Protein AF-A0A956KSJ8-F1 (afdb_monomer_lite)

Foldseek 3Di:
DDDDPWDWFFQAWKWKDQPPDIDIDGTDTDTPDDDDDDPDDDPCPDPDDPPPGDQQQQPTWIKIWTCGGPVNPFATDIDIGGQHHAWDWDDWEDDDQKIKTFTDAHDPPDPDFFKKKKWKWAWAQDPVRDTDTAWDTDIDIDTRPGMDIDGNVVVVVVTHPLVHQKMKIKMKDKIWDFQDGVVRHTDIDINIHMDIDMYGNDD

Sequence (203 aa):
AGDRELSMLDAGDLRIQLGGRELVAGLSLVPDILPWLAGVEYVHVDDRLPRLAVDPDGTAPVVVSIDGSPDGTLEPFTVALSIPEAFRLENAGIDDDSLTVDWRPPGRGVAGPGTIVLHLQAFATLPDGVSEPRGEEITCLVADTGQAALALSPLAGSGLAVDADLLRVSASRFDVARMAAGAFGEVEVIVELRGTLYSSTSH

Radius of gyration: 19.83 Å; chains: 1; bounding box: 46×45×48 Å

Secondary structure (DSSP, 8-state):
------PEEE---EEEEETTEEEEESS-EEEPS--S----------SS--TTSPP--S-SEEEEEE---TTSSS--EEEEEEPPP---EEEEEEETTEEEEEEPPPPTTS-S--EEEEEEEEEEE-TTS-EEEEEEEEEEEEESSSEEEEEHHHHHHTTB-TTSSEEEEEEEEEEEEEEEETTEEEEEEEEEEEEEEEEE---

pLDDT: mean 71.95, std 17.89, range [29.73, 95.25]

Structure (mmCIF, N/CA/C/O backbone):
data_AF-A0A956KSJ8-F1
#
_entry.id   AF-A0A956KSJ8-F1
#
loop_
_atom_site.group_PDB
_atom_site.id
_atom_site.type_symbol
_atom_site.label_atom_id
_atom_site.label_alt_id
_atom_site.label_comp_id
_atom_site.label_asym_id
_atom_site.label_entity_id
_atom_site.label_seq_id
_atom_site.pdbx_PDB_ins_code
_atom_site.Cartn_x
_atom_site.Cartn_y
_atom_site.Cartn_z
_atom_site.occupancy
_atom_site.B_iso_or_equiv
_atom_site.auth_seq_id
_atom_site.auth_comp_id
_atom_site.auth_asym_id
_atom_site.auth_atom_id
_atom_site.pdbx_PDB_model_num
ATOM 1 N N . ALA A 1 1 ? -22.557 24.683 -9.959 1.00 38.72 1 ALA A N 1
ATOM 2 C CA . ALA A 1 1 ? -22.573 23.776 -8.799 1.00 38.72 1 ALA A CA 1
ATOM 3 C C . ALA A 1 1 ? -21.296 24.071 -8.038 1.00 38.72 1 ALA A C 1
ATOM 5 O O . ALA A 1 1 ? -20.258 24.067 -8.681 1.00 38.72 1 ALA A O 1
ATOM 6 N N . GLY A 1 2 ? -21.400 24.522 -6.786 1.00 38.38 2 GLY A N 1
ATOM 7 C CA . GLY A 1 2 ? -20.234 24.965 -6.019 1.00 38.38 2 GLY A CA 1
ATOM 8 C C . GLY A 1 2 ? -19.293 23.800 -5.742 1.00 38.38 2 GLY A C 1
ATOM 9 O O . GLY A 1 2 ? -19.773 22.692 -5.484 1.00 38.38 2 GLY A O 1
ATOM 10 N N . ASP A 1 3 ? -17.992 24.063 -5.830 1.00 39.75 3 ASP A N 1
ATOM 11 C CA . ASP A 1 3 ? -16.949 23.160 -5.356 1.00 39.75 3 ASP A CA 1
ATOM 12 C C . ASP A 1 3 ? -17.275 22.778 -3.911 1.00 39.75 3 ASP A C 1
ATOM 14 O O . ASP A 1 3 ? -17.508 23.644 -3.064 1.00 39.75 3 ASP A O 1
ATOM 18 N N . ARG A 1 4 ? -17.414 21.476 -3.649 1.00 38.38 4 ARG A N 1
ATOM 19 C CA . ARG A 1 4 ? -17.665 20.986 -2.295 1.00 38.38 4 ARG A CA 1
ATOM 20 C C . ARG A 1 4 ? -16.363 21.124 -1.519 1.00 38.38 4 ARG A C 1
ATOM 22 O O . ARG A 1 4 ? -15.392 20.439 -1.817 1.00 38.38 4 ARG A O 1
ATOM 29 N N . GLU A 1 5 ? -16.368 22.056 -0.579 1.00 38.41 5 GLU A N 1
ATOM 30 C CA . GLU A 1 5 ? -15.268 22.330 0.335 1.00 38.41 5 GLU A CA 1
ATOM 31 C C . GLU A 1 5 ? -14.978 21.075 1.171 1.00 38.41 5 GLU A C 1
ATOM 33 O O . GLU A 1 5 ? -15.888 20.463 1.737 1.00 38.41 5 GLU A O 1
ATOM 38 N N . LEU A 1 6 ? -13.710 20.662 1.180 1.00 42.72 6 LEU A N 1
ATOM 39 C CA . LEU A 1 6 ? -13.211 19.517 1.931 1.00 42.72 6 LEU A CA 1
ATOM 40 C C . LEU A 1 6 ? -13.497 19.749 3.419 1.00 42.72 6 LEU A C 1
ATOM 42 O O . LEU A 1 6 ? -12.905 20.631 4.038 1.00 42.72 6 LEU A O 1
ATOM 46 N N . SER A 1 7 ? -14.436 18.992 3.981 1.00 49.44 7 SER A N 1
ATOM 47 C CA . SER A 1 7 ? -14.736 19.067 5.408 1.00 49.44 7 SER A CA 1
ATOM 48 C C . SER A 1 7 ? -13.743 18.164 6.137 1.00 49.44 7 SER A C 1
ATOM 50 O O . SER A 1 7 ? -13.601 16.989 5.820 1.00 49.44 7 SER A O 1
ATOM 52 N N . MET A 1 8 ? -12.963 18.728 7.052 1.00 53.00 8 MET A N 1
ATOM 53 C CA . MET A 1 8 ? -12.104 17.954 7.947 1.00 53.00 8 MET A CA 1
ATOM 54 C C . MET A 1 8 ? -12.927 17.659 9.197 1.00 53.00 8 MET A C 1
ATOM 56 O O . MET A 1 8 ? -13.439 18.593 9.816 1.00 53.00 8 MET A O 1
ATOM 60 N N . LEU A 1 9 ? -13.074 16.386 9.554 1.00 54.78 9 LEU A N 1
ATOM 61 C CA . LEU A 1 9 ? -13.726 15.981 10.793 1.00 54.78 9 LEU A CA 1
ATOM 62 C C . LEU A 1 9 ? -12.674 15.962 11.900 1.00 54.78 9 LEU A C 1
ATOM 64 O O . LEU A 1 9 ? -11.656 15.275 11.798 1.00 54.78 9 LEU A O 1
ATOM 68 N N . ASP A 1 10 ? -12.913 16.730 12.958 1.00 65.31 10 ASP A N 1
ATOM 69 C CA . ASP A 1 10 ? -12.152 16.598 14.197 1.00 65.31 10 ASP A CA 1
ATOM 70 C C . ASP A 1 10 ? -12.526 15.265 14.845 1.00 65.31 10 ASP A C 1
ATOM 72 O O . ASP A 1 10 ? -13.661 15.095 15.278 1.00 65.31 10 ASP A O 1
ATOM 76 N N . ALA A 1 11 ? -11.598 14.310 14.874 1.00 57.66 11 ALA A N 1
ATOM 77 C CA . ALA A 1 11 ? -11.821 12.993 15.461 1.00 57.66 11 ALA A CA 1
ATOM 78 C C . ALA A 1 11 ? -11.367 12.907 16.931 1.00 57.66 11 ALA A C 1
ATOM 80 O O . ALA A 1 11 ? -11.334 11.815 17.502 1.00 57.66 11 ALA A O 1
ATOM 81 N N . GLY A 1 12 ? -10.996 14.036 17.544 1.00 64.06 12 GLY A N 1
ATOM 82 C CA . GLY A 1 12 ? -10.416 14.060 18.879 1.00 64.06 12 GLY A CA 1
ATOM 83 C C . GLY A 1 12 ? -9.012 13.449 18.905 1.00 64.06 12 GLY A C 1
ATOM 84 O O . GLY A 1 12 ? -8.228 13.580 17.957 1.00 64.06 12 GLY A O 1
ATOM 85 N N . ASP A 1 13 ? -8.668 12.798 20.015 1.00 67.62 13 ASP A N 1
ATOM 86 C CA . ASP A 1 13 ? -7.374 12.136 20.161 1.00 67.62 13 ASP A CA 1
ATOM 87 C C . ASP A 1 13 ? -7.365 10.788 19.433 1.00 67.62 13 ASP A C 1
ATOM 89 O O . ASP A 1 13 ? -8.205 9.917 19.678 1.00 67.62 13 ASP A O 1
ATOM 93 N N . LEU A 1 14 ? -6.340 10.584 18.607 1.00 62.97 14 LEU A N 1
ATOM 94 C CA . LEU A 1 14 ? -5.989 9.275 18.071 1.00 62.97 14 LEU A CA 1
ATOM 95 C C . LEU A 1 14 ? -4.953 8.635 18.990 1.00 62.97 14 LEU A C 1
ATOM 97 O O . LEU A 1 14 ? -3.872 9.189 19.216 1.00 62.97 14 LEU A O 1
ATOM 101 N N . ARG A 1 15 ? -5.263 7.441 19.489 1.00 69.44 15 ARG A N 1
ATOM 102 C CA . ARG A 1 15 ? -4.344 6.639 20.300 1.00 69.44 15 ARG A CA 1
ATOM 103 C C . ARG A 1 15 ? -4.004 5.355 19.565 1.00 69.44 15 ARG A C 1
ATOM 105 O O . ARG A 1 15 ? -4.890 4.600 19.177 1.00 69.44 15 ARG A O 1
ATOM 112 N N . ILE A 1 16 ? -2.712 5.112 19.385 1.00 66.62 16 ILE A N 1
ATOM 113 C CA . ILE A 1 16 ? -2.180 3.902 18.765 1.00 66.62 16 ILE A CA 1
ATOM 114 C C . ILE A 1 16 ? -1.374 3.161 19.823 1.00 66.62 16 ILE A C 1
ATOM 116 O O . ILE A 1 16 ? -0.325 3.631 20.268 1.00 66.62 16 ILE A O 1
ATOM 120 N N . GLN A 1 17 ? -1.847 1.988 20.220 1.00 69.25 17 GLN A N 1
ATOM 121 C CA . GLN A 1 17 ? -1.125 1.101 21.113 1.00 69.25 17 GLN A CA 1
ATOM 122 C C . GLN A 1 17 ? -0.368 0.044 20.306 1.00 69.25 17 GLN A C 1
ATOM 124 O O . GLN A 1 17 ? -0.960 -0.728 19.554 1.00 69.25 17 GLN A O 1
ATOM 129 N N . LEU A 1 18 ? 0.950 -0.008 20.506 1.00 64.50 18 LEU A N 1
ATOM 130 C CA . LEU A 1 18 ? 1.865 -0.989 19.926 1.00 64.50 18 LEU A CA 1
ATOM 131 C C . LEU A 1 18 ? 2.481 -1.803 21.069 1.00 64.50 18 LEU A C 1
ATOM 133 O O . LEU A 1 18 ? 3.407 -1.353 21.756 1.00 64.50 18 LEU A O 1
ATOM 137 N N . GLY A 1 19 ? 1.932 -2.994 21.320 1.00 67.44 19 GLY A N 1
ATOM 138 C CA . GLY A 1 19 ? 2.294 -3.802 22.485 1.00 67.44 19 GLY A CA 1
ATOM 139 C C . GLY A 1 19 ? 2.046 -3.055 23.803 1.00 67.44 19 GLY A C 1
ATOM 140 O O . GLY A 1 19 ? 0.910 -2.751 24.159 1.00 67.44 19 GLY A O 1
ATOM 141 N N . GLY A 1 20 ? 3.114 -2.760 24.550 1.00 60.03 20 GLY A N 1
ATOM 142 C CA . GLY A 1 20 ? 3.040 -2.056 25.839 1.00 60.03 20 GLY A CA 1
ATOM 143 C C . GLY A 1 20 ? 3.163 -0.529 25.767 1.00 60.03 20 GLY A C 1
ATOM 144 O O . GLY A 1 20 ? 3.220 0.109 26.816 1.00 60.03 20 GLY A O 1
ATOM 145 N N . ARG A 1 21 ? 3.278 0.065 24.571 1.00 61.69 21 ARG A N 1
ATOM 146 C CA . ARG A 1 21 ? 3.462 1.514 24.397 1.00 61.69 21 ARG A CA 1
ATOM 147 C C . ARG A 1 21 ? 2.265 2.134 23.696 1.00 61.69 21 ARG A C 1
ATOM 149 O O . ARG A 1 21 ? 1.779 1.583 22.718 1.00 61.69 21 ARG A O 1
ATOM 156 N N . GLU A 1 22 ? 1.861 3.302 24.171 1.00 68.56 22 GLU A N 1
ATOM 157 C CA . GLU A 1 22 ? 0.821 4.128 23.566 1.00 68.56 22 GLU A CA 1
ATOM 158 C C . GLU A 1 22 ? 1.463 5.349 22.896 1.00 68.56 22 GLU A C 1
ATOM 160 O O . GLU A 1 22 ? 2.344 6.000 23.467 1.00 68.56 22 GLU A O 1
ATOM 165 N N . LEU A 1 23 ? 1.045 5.625 21.665 1.00 65.25 23 LEU A N 1
ATOM 166 C CA . LEU A 1 23 ? 1.327 6.844 20.923 1.00 65.25 23 LEU A CA 1
ATOM 167 C C . LEU A 1 23 ? 0.028 7.642 20.863 1.00 65.25 23 LEU A C 1
ATOM 169 O O . LEU A 1 23 ? -0.984 7.127 20.395 1.00 65.25 23 LEU A O 1
ATOM 173 N N . VAL A 1 24 ? 0.060 8.885 21.335 1.00 62.91 24 VAL A N 1
ATOM 174 C CA . VAL A 1 24 ? -1.100 9.780 21.309 1.00 62.91 24 VAL A CA 1
ATOM 175 C C . VAL A 1 24 ? -0.812 10.899 20.320 1.00 62.91 24 VAL A C 1
ATOM 177 O O . VAL A 1 24 ? 0.123 11.676 20.518 1.00 62.91 24 VAL A O 1
ATOM 180 N N . ALA A 1 25 ? -1.609 10.968 19.259 1.00 58.53 25 ALA A N 1
ATOM 181 C CA . ALA A 1 25 ? -1.658 12.105 18.356 1.00 58.53 25 ALA A CA 1
ATOM 182 C C . ALA A 1 25 ? -2.860 12.971 18.756 1.00 58.53 25 ALA A C 1
ATOM 184 O O . ALA A 1 25 ? -4.009 12.642 18.452 1.00 58.53 25 ALA A O 1
ATOM 185 N N . GLY A 1 26 ? -2.584 14.047 19.498 1.00 43.91 26 GLY A N 1
ATOM 186 C CA . GLY A 1 26 ? -3.608 15.002 19.918 1.00 43.91 26 GLY A CA 1
ATOM 187 C C . GLY A 1 26 ? -4.103 15.818 18.727 1.00 43.91 26 GLY A C 1
ATOM 188 O O . GLY A 1 26 ? -3.278 16.385 18.012 1.00 43.91 26 GLY A O 1
ATOM 189 N N . LEU A 1 27 ? -5.428 15.867 18.542 1.00 44.41 27 LEU A N 1
ATOM 190 C CA . LEU A 1 27 ? -6.130 16.413 17.369 1.00 44.41 27 LEU A CA 1
ATOM 191 C C . LEU A 1 27 ? -5.748 15.715 16.059 1.00 44.41 27 LEU A C 1
ATOM 193 O O . LEU A 1 27 ? -4.890 16.171 15.302 1.00 44.41 27 LEU A O 1
ATOM 197 N N . SER A 1 28 ? -6.436 14.614 15.769 1.00 54.38 28 SER A N 1
ATOM 198 C CA . SER A 1 28 ? -6.377 13.982 14.452 1.00 54.38 28 SER A CA 1
ATOM 199 C C . SER A 1 28 ? -7.544 14.465 13.600 1.00 54.38 28 SER A C 1
ATOM 201 O O . SER A 1 28 ? -8.700 14.152 13.870 1.00 54.38 28 SER A O 1
ATOM 203 N N . LEU A 1 29 ? -7.241 15.247 12.565 1.00 46.91 29 LEU A N 1
ATOM 204 C CA . LEU A 1 29 ? -8.222 15.599 11.546 1.00 46.91 29 LEU A CA 1
ATOM 205 C C . LEU A 1 29 ? -8.339 14.428 10.568 1.00 46.91 29 LEU A C 1
ATOM 207 O O . LEU A 1 29 ? -7.372 14.093 9.882 1.00 46.91 29 LEU A O 1
ATOM 211 N N . VAL A 1 30 ? -9.512 13.803 10.508 1.00 50.66 30 VAL A N 1
ATOM 212 C CA . VAL A 1 30 ? -9.818 12.752 9.533 1.00 50.66 30 VAL A CA 1
ATOM 213 C C . VAL A 1 30 ? -10.565 13.413 8.371 1.00 50.66 30 VAL A C 1
ATOM 215 O O . VAL A 1 30 ? -11.509 14.166 8.617 1.00 50.66 30 VAL A O 1
ATOM 218 N N . PRO A 1 31 ? -10.157 13.203 7.107 1.00 47.72 31 PRO A N 1
ATOM 219 C CA . PRO A 1 31 ? -10.901 13.752 5.980 1.00 47.72 31 PRO A CA 1
ATOM 220 C C . PRO A 1 31 ? -12.335 13.202 5.983 1.00 47.72 31 PRO A C 1
ATOM 222 O O . PRO A 1 31 ? -12.527 11.989 6.085 1.00 47.72 31 PRO A O 1
ATOM 225 N N . ASP A 1 32 ? -13.334 14.085 5.873 1.00 41.06 32 ASP A N 1
ATOM 226 C CA . ASP A 1 32 ? -14.723 13.681 5.652 1.00 41.06 32 ASP A CA 1
ATOM 227 C C . ASP A 1 32 ? -14.787 12.890 4.341 1.00 41.06 32 ASP A C 1
ATOM 229 O O . ASP A 1 32 ? -14.251 13.295 3.304 1.00 41.06 32 ASP A O 1
ATOM 233 N N . ILE A 1 33 ? -15.342 11.687 4.425 1.00 42.91 33 ILE A N 1
ATOM 234 C CA . ILE A 1 33 ? -15.116 10.612 3.463 1.00 42.91 33 ILE A CA 1
ATOM 235 C C . ILE A 1 33 ? -15.898 10.906 2.176 1.00 42.91 33 ILE A C 1
ATOM 237 O O . ILE A 1 33 ? -17.026 10.452 2.005 1.00 42.91 33 ILE A O 1
ATOM 241 N N . LEU A 1 34 ? -15.272 11.611 1.229 1.00 34.25 34 LEU A N 1
ATOM 242 C CA . LEU A 1 34 ? -15.493 11.466 -0.214 1.00 34.25 34 LEU A CA 1
ATOM 243 C C . LEU A 1 34 ? -14.160 11.623 -0.977 1.00 34.25 34 LEU A C 1
ATOM 245 O O . LEU A 1 34 ? -13.284 12.371 -0.549 1.00 34.25 34 LEU A O 1
ATOM 249 N N . PRO A 1 35 ? -13.966 10.895 -2.092 1.00 44.69 35 PRO A N 1
ATOM 250 C CA . PRO A 1 35 ? -12.645 10.585 -2.615 1.00 44.69 35 PRO A CA 1
ATOM 251 C C . PRO A 1 35 ? -12.082 11.682 -3.529 1.00 44.69 35 PRO A C 1
ATOM 253 O O . PRO A 1 35 ? -12.790 12.203 -4.387 1.00 44.69 35 PRO A O 1
ATOM 256 N N . TRP A 1 36 ? -10.759 11.843 -3.411 1.00 35.72 36 TRP A N 1
ATOM 257 C CA . TRP A 1 36 ? -9.780 12.381 -4.370 1.00 35.72 36 TRP A CA 1
ATOM 258 C C . TRP A 1 36 ? -9.347 13.856 -4.280 1.00 35.72 36 TRP A C 1
ATOM 260 O O . TRP A 1 36 ? -10.148 14.782 -4.281 1.00 35.72 36 TRP A O 1
ATOM 270 N N . LEU A 1 37 ? -8.009 13.990 -4.338 1.00 38.84 37 LEU A N 1
ATOM 271 C CA . LEU A 1 37 ?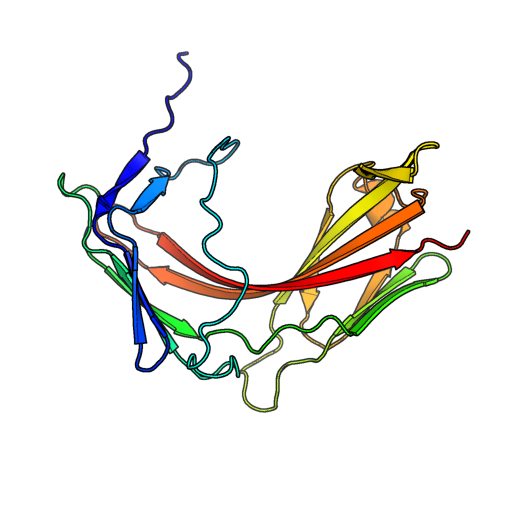 -7.144 15.178 -4.428 1.00 3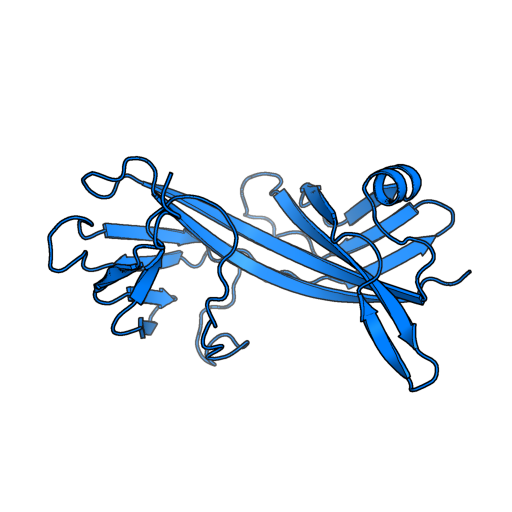8.84 37 LEU A CA 1
ATOM 272 C C . LEU A 1 37 ? -6.970 15.988 -3.134 1.00 38.84 37 LEU A C 1
ATOM 274 O O . LEU A 1 37 ? -7.451 17.109 -3.010 1.00 38.84 37 LEU A O 1
ATOM 278 N N . ALA A 1 38 ? -6.194 15.448 -2.189 1.00 33.19 38 ALA A N 1
ATOM 279 C CA . ALA A 1 38 ? -5.801 16.172 -0.985 1.00 33.19 38 ALA A CA 1
ATOM 280 C C . ALA A 1 38 ? -4.346 16.661 -1.089 1.00 33.19 38 ALA A C 1
ATOM 282 O O . ALA A 1 38 ? -3.399 15.894 -0.936 1.00 33.19 38 ALA A O 1
ATOM 283 N N . GLY A 1 39 ? -4.183 17.970 -1.294 1.00 29.73 39 GLY A N 1
ATOM 284 C CA . GLY A 1 39 ? -2.987 18.720 -0.900 1.00 29.73 39 GLY A CA 1
ATOM 285 C C . GLY A 1 39 ? -2.931 18.888 0.621 1.00 29.73 39 GLY A C 1
ATOM 286 O O . GLY A 1 39 ? -2.889 20.010 1.116 1.00 29.73 39 GLY A O 1
ATOM 287 N N . VAL A 1 40 ? -2.998 17.774 1.353 1.00 31.88 40 VAL A N 1
ATOM 288 C CA . VAL A 1 40 ? -2.839 17.730 2.808 1.00 31.88 40 VAL A CA 1
ATOM 289 C C . VAL A 1 40 ? -1.423 17.257 3.094 1.00 31.88 40 VAL A C 1
ATOM 291 O O . VAL A 1 40 ? -1.007 16.179 2.672 1.00 31.88 40 VAL A O 1
ATOM 294 N N . GLU A 1 41 ? -0.670 18.102 3.786 1.00 30.31 41 GLU A N 1
ATOM 295 C CA . GLU A 1 41 ? 0.679 17.796 4.234 1.00 30.31 41 GLU A CA 1
ATOM 296 C C . GLU A 1 41 ? 0.589 16.909 5.479 1.00 30.31 41 GLU A C 1
ATOM 298 O O . GLU A 1 41 ? 0.178 17.340 6.558 1.00 30.31 41 GLU A O 1
ATOM 303 N N . TYR A 1 42 ? 0.948 15.639 5.319 1.00 36.09 42 TYR A N 1
ATOM 304 C CA . TYR A 1 42 ? 1.177 14.750 6.446 1.00 36.09 42 TYR A CA 1
ATOM 305 C C . TYR A 1 42 ? 2.449 15.217 7.150 1.00 36.09 42 TYR A C 1
ATOM 307 O O . TYR A 1 42 ? 3.523 15.234 6.544 1.00 36.09 42 TYR A O 1
ATOM 315 N N . VAL A 1 43 ? 2.353 15.576 8.433 1.00 35.69 43 VAL A N 1
ATOM 316 C CA . VAL A 1 43 ? 3.554 15.754 9.252 1.00 35.69 43 VAL A CA 1
ATOM 317 C C . VAL A 1 43 ? 4.169 14.374 9.431 1.00 35.69 43 VAL A C 1
ATOM 319 O O . VAL A 1 43 ? 3.734 13.564 10.245 1.00 35.69 43 VAL A O 1
ATOM 322 N N . HIS A 1 44 ? 5.168 14.107 8.604 1.00 36.16 44 HIS A N 1
ATOM 323 C CA . HIS A 1 44 ? 6.072 12.984 8.725 1.00 36.16 44 HIS A CA 1
ATOM 324 C C . HIS A 1 44 ? 6.782 13.070 10.088 1.00 36.16 44 HIS A C 1
ATOM 326 O O . HIS A 1 44 ? 7.661 13.909 10.281 1.00 36.16 44 HIS A O 1
ATOM 332 N N . VAL A 1 45 ? 6.351 12.261 11.062 1.00 42.25 45 VAL A N 1
ATOM 333 C CA . VAL A 1 45 ? 6.905 12.298 12.427 1.00 42.25 45 VAL A CA 1
ATOM 334 C C . VAL A 1 45 ? 8.188 11.466 12.530 1.00 42.25 45 VAL A C 1
ATOM 336 O O . VAL A 1 45 ? 9.159 11.938 13.120 1.00 42.25 45 VAL A O 1
ATOM 339 N N . ASP A 1 46 ? 8.209 10.252 11.969 1.00 39.84 46 ASP A N 1
ATOM 340 C CA . ASP A 1 46 ? 9.391 9.377 11.904 1.00 39.84 46 ASP A CA 1
ATOM 341 C C . ASP A 1 46 ? 9.116 8.183 10.959 1.00 39.84 46 ASP A C 1
ATOM 343 O O . ASP A 1 46 ? 8.019 7.628 10.978 1.00 39.84 46 ASP A O 1
ATOM 347 N N . ASP A 1 47 ? 10.108 7.747 10.175 1.00 46.59 47 ASP A N 1
ATOM 348 C CA . ASP A 1 47 ? 10.067 6.502 9.373 1.00 46.59 47 ASP A CA 1
ATOM 349 C C . ASP A 1 47 ? 10.371 5.247 10.213 1.00 46.59 47 ASP A C 1
ATOM 351 O O . ASP A 1 47 ? 10.381 4.118 9.714 1.00 46.59 47 ASP A O 1
ATOM 355 N N . ARG A 1 48 ? 10.722 5.423 11.491 1.00 47.38 48 ARG A N 1
ATOM 356 C CA . ARG A 1 48 ? 11.253 4.347 12.328 1.00 47.38 48 ARG A CA 1
ATOM 357 C C . ARG A 1 48 ? 10.234 3.874 13.347 1.00 47.38 48 ARG A C 1
ATOM 359 O O . ARG A 1 48 ? 9.703 4.650 14.138 1.00 47.38 48 ARG A O 1
ATOM 366 N N . LEU A 1 49 ? 10.075 2.553 13.422 1.00 53.00 49 LEU A N 1
ATOM 367 C CA . LEU A 1 49 ? 9.451 1.921 14.578 1.00 53.00 49 LEU A CA 1
ATOM 368 C C . LEU A 1 49 ? 10.192 2.361 15.859 1.00 53.00 49 LEU A C 1
ATOM 370 O O . LEU A 1 49 ? 11.432 2.351 15.886 1.00 53.00 49 LEU A O 1
ATOM 374 N N . PRO A 1 50 ? 9.474 2.750 16.931 1.00 57.41 50 PRO A N 1
ATOM 375 C CA . PRO A 1 50 ? 10.095 3.129 18.194 1.00 57.41 50 PRO A CA 1
ATOM 376 C C . PRO A 1 50 ? 11.083 2.059 18.671 1.00 57.41 50 PRO A C 1
ATOM 378 O O . PRO A 1 50 ? 10.798 0.872 18.568 1.00 57.41 50 PRO A O 1
ATOM 381 N N . ARG A 1 51 ? 12.213 2.459 19.280 1.00 51.25 51 ARG A N 1
ATOM 382 C CA . ARG A 1 51 ? 13.316 1.563 19.722 1.00 51.25 51 ARG A CA 1
ATOM 383 C C . ARG A 1 51 ? 12.936 0.446 20.726 1.00 51.25 51 ARG A C 1
ATOM 385 O O . ARG A 1 51 ? 13.820 -0.251 21.205 1.00 51.25 51 ARG A O 1
ATOM 392 N N . LEU A 1 52 ? 11.657 0.302 21.077 1.00 53.72 52 LEU A N 1
ATOM 393 C CA . LEU A 1 52 ? 11.087 -0.734 21.953 1.00 53.72 52 LEU A CA 1
ATOM 394 C C . LEU A 1 52 ? 9.714 -1.231 21.453 1.00 53.72 52 LEU A C 1
ATOM 396 O O . LEU A 1 52 ? 8.949 -1.794 22.234 1.00 53.72 52 LEU A O 1
ATOM 400 N N . ALA A 1 53 ? 9.347 -0.936 20.204 1.00 57.66 53 ALA A N 1
ATOM 401 C CA . ALA A 1 53 ? 8.161 -1.520 19.595 1.00 57.66 53 ALA A CA 1
ATOM 402 C C . ALA A 1 53 ? 8.373 -3.032 19.436 1.00 57.66 53 ALA A C 1
ATOM 404 O O . ALA A 1 53 ? 9.507 -3.491 19.297 1.00 57.66 53 ALA A O 1
ATOM 405 N N . VAL A 1 54 ? 7.282 -3.795 19.503 1.00 61.28 54 VAL A N 1
ATOM 406 C CA . VAL A 1 54 ? 7.324 -5.229 19.200 1.00 61.28 54 VAL A CA 1
ATOM 407 C C . VAL A 1 54 ? 7.773 -5.385 17.749 1.00 61.28 54 VAL A C 1
ATOM 409 O O . VAL A 1 54 ? 7.313 -4.627 16.891 1.00 61.28 54 VAL A O 1
ATOM 412 N N . ASP A 1 55 ? 8.681 -6.328 17.487 1.00 64.75 55 ASP A N 1
ATOM 413 C CA . ASP A 1 55 ? 9.078 -6.622 16.115 1.00 64.75 55 ASP A CA 1
ATOM 414 C C . ASP A 1 55 ? 7.833 -7.057 15.325 1.00 64.75 55 ASP A C 1
ATOM 416 O O . ASP A 1 55 ? 7.092 -7.928 15.785 1.00 64.75 55 ASP A O 1
ATOM 420 N N . PRO A 1 56 ? 7.569 -6.445 14.160 1.00 65.31 56 PRO A N 1
ATOM 421 C CA . PRO A 1 56 ? 6.416 -6.783 13.344 1.00 65.31 56 PRO A CA 1
ATOM 422 C C . PRO A 1 56 ? 6.581 -8.197 12.781 1.00 65.31 56 PRO A C 1
ATOM 424 O O . PRO A 1 56 ? 7.298 -8.415 11.803 1.00 65.31 56 PRO A O 1
ATOM 427 N N . ASP A 1 57 ? 5.925 -9.159 13.422 1.00 66.06 57 ASP A N 1
ATOM 428 C CA . ASP A 1 57 ? 5.968 -10.589 13.099 1.00 66.06 57 ASP A CA 1
ATOM 429 C C . ASP A 1 57 ? 4.612 -11.140 12.622 1.00 66.06 57 ASP A C 1
ATOM 431 O O . ASP A 1 57 ? 4.444 -12.350 12.479 1.00 66.06 57 ASP A O 1
ATOM 435 N N . GLY A 1 58 ? 3.629 -10.264 12.384 1.00 63.62 58 GLY A N 1
ATOM 436 C CA . GLY A 1 58 ? 2.269 -10.657 12.012 1.00 63.62 58 GLY A CA 1
ATOM 437 C C . GLY A 1 58 ? 1.362 -11.014 13.194 1.00 63.62 58 GLY A C 1
ATOM 438 O O . GLY A 1 58 ? 0.168 -11.236 12.986 1.00 63.62 58 GLY A O 1
ATOM 439 N N . THR A 1 59 ? 1.888 -11.085 14.423 1.00 66.00 59 THR A N 1
ATOM 440 C CA . THR A 1 59 ? 1.141 -11.562 15.602 1.00 66.00 59 THR A CA 1
ATOM 441 C C . THR A 1 59 ? 0.870 -10.480 16.643 1.00 66.00 59 THR A C 1
ATOM 443 O O . THR A 1 59 ? -0.068 -10.607 17.432 1.00 66.00 59 THR A O 1
ATOM 446 N N . ALA A 1 60 ? 1.664 -9.409 16.648 1.00 66.06 60 ALA A N 1
ATOM 447 C CA . ALA A 1 60 ? 1.491 -8.301 17.574 1.00 66.06 60 ALA A CA 1
ATOM 448 C C . ALA A 1 60 ? 0.263 -7.447 17.195 1.00 66.06 60 ALA A C 1
ATOM 450 O O . ALA A 1 60 ? 0.226 -6.910 16.082 1.00 66.06 60 ALA A O 1
ATOM 451 N N . PRO A 1 61 ? -0.723 -7.271 18.098 1.00 69.62 61 PRO A N 1
ATOM 452 C CA . PRO A 1 61 ? -1.866 -6.421 17.812 1.00 69.62 61 PRO A CA 1
ATOM 453 C C . PRO A 1 61 ? -1.478 -4.937 17.893 1.00 69.62 61 PRO A C 1
ATOM 455 O O . PRO A 1 61 ? -0.863 -4.495 18.869 1.00 69.62 61 PRO A O 1
ATOM 458 N N . VAL A 1 62 ? -1.889 -4.165 16.889 1.00 70.44 62 VAL A N 1
ATOM 459 C CA . VAL A 1 62 ? -2.080 -2.715 16.981 1.00 70.44 62 VAL A CA 1
ATOM 460 C C . VAL A 1 62 ? -3.486 -2.471 17.470 1.00 70.44 62 VAL A C 1
ATOM 462 O O . VAL A 1 62 ? -4.435 -2.945 16.848 1.00 70.44 62 VAL A O 1
ATOM 465 N N . VAL A 1 63 ? -3.630 -1.696 18.537 1.00 77.50 63 VAL A N 1
ATOM 466 C CA . VAL A 1 63 ? -4.939 -1.168 18.921 1.00 77.50 63 VAL A CA 1
ATOM 467 C C . VAL A 1 63 ? -4.998 0.293 18.513 1.00 77.50 63 VAL A C 1
ATOM 469 O O . VAL A 1 63 ? -4.172 1.091 18.950 1.00 77.50 63 VAL A O 1
ATOM 472 N N . VAL A 1 64 ? -5.959 0.636 17.665 1.00 74.12 64 VAL A N 1
ATOM 473 C CA . VAL A 1 64 ? -6.249 2.013 17.269 1.00 74.12 64 VAL A CA 1
ATOM 474 C C . VAL A 1 64 ? -7.527 2.437 17.973 1.00 74.12 64 VAL A C 1
ATOM 476 O O . VAL A 1 64 ? -8.545 1.756 17.858 1.00 74.12 64 VAL A O 1
ATOM 479 N N . SER A 1 65 ? -7.470 3.550 18.697 1.00 78.38 65 SER A N 1
ATOM 480 C CA . SER A 1 65 ? -8.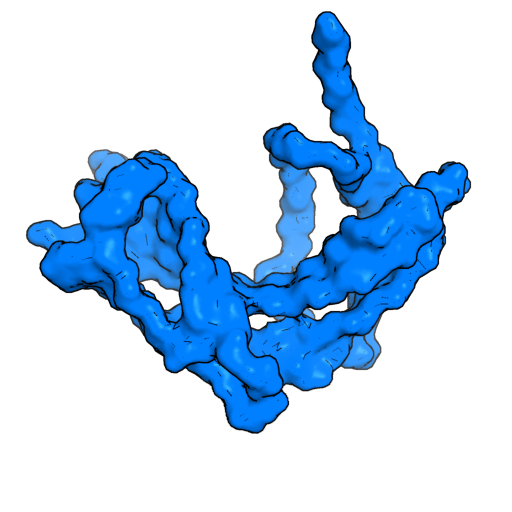607 4.134 19.404 1.00 78.38 65 SER A CA 1
ATOM 481 C C . SER A 1 65 ? -8.790 5.587 18.997 1.00 78.38 65 SER A C 1
ATOM 483 O O . SER A 1 65 ? -7.818 6.339 18.934 1.00 78.38 65 SER A O 1
ATOM 485 N N . ILE A 1 66 ? -10.038 5.970 18.760 1.00 76.25 66 ILE A N 1
ATOM 486 C CA . ILE A 1 66 ? -10.453 7.335 18.443 1.00 76.25 66 ILE A CA 1
ATOM 487 C C . ILE A 1 66 ? -11.551 7.734 19.430 1.00 76.25 66 ILE A C 1
ATOM 489 O O . ILE A 1 66 ? -12.487 6.963 19.650 1.00 76.25 66 ILE A O 1
ATOM 493 N N . ASP A 1 67 ? -11.434 8.922 20.027 1.00 77.69 67 ASP A N 1
ATOM 494 C CA . ASP A 1 67 ? -12.393 9.427 21.028 1.00 77.69 67 ASP A CA 1
ATOM 495 C C . ASP A 1 67 ? -13.736 9.864 20.434 1.00 77.69 67 ASP A C 1
ATOM 497 O O . ASP A 1 67 ? -14.722 9.989 21.160 1.00 77.69 67 ASP A O 1
ATOM 501 N N . GLY A 1 68 ? -13.784 10.064 19.121 1.00 69.25 68 GLY A N 1
ATOM 502 C CA . GLY A 1 68 ? -14.944 10.594 18.425 1.00 69.25 68 GLY A CA 1
ATOM 503 C C . GLY A 1 68 ? -14.908 12.116 18.350 1.00 69.25 68 GLY A C 1
ATOM 504 O O . GLY A 1 68 ? -14.073 12.782 18.966 1.00 69.25 68 GLY A O 1
ATOM 505 N N . SER A 1 69 ? -15.803 12.677 17.547 1.00 73.50 69 SER A N 1
ATOM 506 C CA . SER A 1 69 ? -15.811 14.108 17.285 1.00 73.50 69 SER A CA 1
ATOM 507 C C . SER A 1 69 ? -16.533 14.891 18.388 1.00 73.50 69 SER A C 1
ATOM 509 O O . SER A 1 69 ? -17.532 14.417 18.942 1.00 73.50 69 SER A O 1
ATOM 511 N N . PRO A 1 70 ? -16.108 16.134 18.691 1.00 69.81 70 PRO A N 1
ATOM 512 C CA . PRO A 1 70 ? -16.787 16.974 19.681 1.00 69.81 70 PRO A CA 1
ATOM 513 C C . PRO A 1 70 ? -18.253 17.281 19.339 1.00 69.81 70 PRO A C 1
ATOM 515 O O . PRO A 1 70 ? -19.050 17.576 20.230 1.00 69.81 70 PRO A O 1
ATOM 518 N N . ASP A 1 71 ? -18.606 17.237 18.051 1.00 71.25 71 ASP A N 1
ATOM 519 C CA . ASP A 1 71 ? -19.957 17.476 17.536 1.00 71.25 71 ASP A CA 1
ATOM 520 C C . ASP A 1 71 ? -20.823 16.202 17.443 1.00 71.25 71 ASP A C 1
ATOM 522 O O . ASP A 1 71 ? -21.999 16.288 17.086 1.00 71.25 71 ASP A O 1
ATOM 526 N N . GLY A 1 72 ? -20.269 15.035 17.793 1.00 69.88 72 GLY A N 1
ATOM 527 C CA . GLY A 1 72 ? -20.969 13.750 17.806 1.00 69.88 72 GLY A CA 1
ATOM 528 C C . GLY A 1 72 ? -21.247 13.149 16.426 1.00 69.88 72 GLY A C 1
ATOM 529 O O . GLY A 1 72 ? -22.011 12.191 16.332 1.00 69.88 72 GLY A O 1
ATOM 530 N N . THR A 1 73 ? -20.663 13.697 15.357 1.00 69.94 73 THR A N 1
ATOM 531 C CA . THR A 1 73 ? -20.736 13.111 14.011 1.00 69.94 73 THR A CA 1
ATOM 532 C C . THR A 1 73 ? -19.976 11.788 13.923 1.00 69.94 73 THR A C 1
ATOM 534 O O . THR A 1 73 ? -20.489 10.839 13.328 1.00 69.94 73 THR A O 1
ATOM 537 N N . LEU A 1 74 ? -18.806 11.694 14.560 1.00 68.00 74 LEU A N 1
ATOM 538 C CA . LEU A 1 74 ? -18.014 10.476 14.696 1.00 68.00 74 LEU A CA 1
ATOM 539 C C . LEU A 1 74 ? -18.134 9.935 16.123 1.00 68.00 74 LEU A C 1
ATOM 541 O O . LEU A 1 74 ? -17.729 10.595 17.079 1.00 68.00 74 LEU A O 1
ATOM 545 N N . GLU A 1 75 ? -18.660 8.721 16.274 1.00 77.81 75 GLU A N 1
ATOM 546 C CA . GLU A 1 75 ? -18.674 8.041 17.572 1.00 77.81 75 GLU A CA 1
ATOM 547 C C . GLU A 1 75 ? -17.282 7.486 17.925 1.00 77.81 75 GLU A C 1
ATOM 549 O O . GLU A 1 75 ? -16.540 7.083 17.022 1.00 77.81 75 GLU A O 1
ATOM 554 N N . PRO A 1 76 ? -16.927 7.420 19.223 1.00 80.06 76 PRO A N 1
ATOM 555 C CA . PRO A 1 76 ? -15.695 6.781 19.655 1.00 80.06 76 PRO A CA 1
ATOM 556 C C . PRO A 1 76 ? -15.639 5.323 19.204 1.00 80.06 76 PRO A C 1
ATOM 558 O O . PRO A 1 76 ? -16.629 4.593 19.298 1.00 80.06 76 PRO A O 1
ATOM 561 N N . PHE A 1 77 ? -14.461 4.868 18.788 1.00 77.50 77 PHE A N 1
ATOM 562 C CA . PHE A 1 77 ? -14.258 3.473 18.421 1.00 77.50 77 PHE A CA 1
ATOM 563 C C . PHE A 1 77 ? -12.865 2.975 18.789 1.00 77.50 77 PHE A C 1
ATOM 565 O O . PHE A 1 77 ? -11.910 3.739 18.936 1.00 77.50 77 PHE A O 1
ATOM 572 N N . THR A 1 78 ? -12.760 1.653 18.898 1.00 81.50 78 THR A N 1
ATOM 573 C CA . THR A 1 78 ? -11.502 0.945 19.114 1.00 81.50 78 THR A CA 1
ATOM 574 C C . THR A 1 78 ? -11.454 -0.266 18.202 1.00 81.50 78 THR A C 1
ATOM 576 O O . THR A 1 78 ? -12.406 -1.044 18.141 1.00 81.50 78 THR A O 1
ATOM 579 N N . VAL A 1 79 ? -10.323 -0.456 17.532 1.00 78.06 79 VAL A N 1
ATOM 580 C CA . VAL A 1 79 ? -10.079 -1.602 16.662 1.00 78.06 79 VAL A CA 1
ATOM 581 C C . VAL A 1 79 ? -8.726 -2.222 16.951 1.00 78.06 79 VAL A C 1
ATOM 583 O O . VAL A 1 79 ? -7.759 -1.518 17.226 1.00 78.06 79 VAL A O 1
ATOM 586 N N . ALA A 1 80 ? -8.668 -3.548 16.879 1.00 78.25 80 ALA A N 1
ATOM 587 C CA . ALA A 1 80 ? -7.427 -4.300 16.922 1.00 78.25 80 ALA A CA 1
ATOM 588 C C . ALA A 1 80 ? -7.137 -4.887 15.536 1.00 78.25 80 ALA A C 1
ATOM 590 O O . ALA A 1 80 ? -7.995 -5.560 14.966 1.00 78.25 80 ALA A O 1
ATOM 591 N N . LEU A 1 81 ? -5.935 -4.640 15.024 1.00 73.88 81 LEU A N 1
ATOM 592 C CA . LEU A 1 81 ? -5.404 -5.222 13.789 1.00 73.88 81 LEU A CA 1
ATOM 593 C C . LEU A 1 81 ? -4.062 -5.882 14.076 1.00 73.88 81 LEU A C 1
ATOM 595 O O . LEU A 1 81 ? -3.415 -5.546 15.067 1.00 73.88 81 LEU A O 1
ATOM 599 N N . SER A 1 82 ? -3.603 -6.774 13.209 1.00 71.56 82 SER A N 1
ATOM 600 C CA . SER A 1 82 ? -2.223 -7.251 13.292 1.00 71.56 82 SER A CA 1
ATOM 601 C C . SER A 1 82 ? -1.279 -6.246 12.636 1.00 71.56 82 SER A C 1
ATOM 603 O O . SER A 1 82 ? -1.577 -5.726 11.563 1.00 71.56 82 SER A O 1
ATOM 605 N N . ILE A 1 83 ? -0.102 -6.000 13.230 1.00 69.00 83 ILE A N 1
ATOM 606 C CA . ILE A 1 83 ? 1.000 -5.414 12.452 1.00 69.00 83 ILE A CA 1
ATOM 607 C C . ILE A 1 83 ? 1.444 -6.486 11.456 1.00 69.00 83 ILE A C 1
ATOM 609 O O . ILE A 1 83 ? 1.871 -7.551 11.915 1.00 69.00 83 ILE A O 1
ATOM 613 N N . PRO A 1 84 ? 1.379 -6.253 10.131 1.00 69.56 84 PRO A N 1
ATOM 614 C CA . PRO A 1 84 ? 1.881 -7.230 9.173 1.00 69.56 84 PRO A CA 1
ATOM 615 C C . PRO A 1 84 ? 3.355 -7.559 9.443 1.00 69.56 84 PRO A C 1
ATOM 617 O O . PRO A 1 84 ? 4.077 -6.741 10.005 1.00 69.56 84 PRO A O 1
ATOM 620 N N . GLU A 1 85 ? 3.839 -8.740 9.052 1.00 71.56 85 GLU A N 1
ATOM 621 C CA . GLU A 1 85 ? 5.272 -9.040 9.188 1.00 71.56 85 GLU A CA 1
ATOM 622 C C . GLU A 1 85 ? 6.108 -8.040 8.378 1.00 71.56 85 GLU A C 1
ATOM 624 O O . GLU A 1 85 ? 5.725 -7.694 7.253 1.00 71.56 85 GLU A O 1
ATOM 629 N N . ALA A 1 86 ? 7.257 -7.622 8.931 1.00 68.38 86 ALA A N 1
ATOM 630 C CA . ALA A 1 86 ? 8.214 -6.730 8.277 1.00 68.38 86 ALA A CA 1
ATOM 631 C C . ALA A 1 86 ? 8.339 -7.038 6.779 1.00 68.38 86 ALA A C 1
ATOM 633 O O . ALA A 1 86 ? 8.837 -8.096 6.377 1.00 68.38 86 ALA A O 1
ATOM 634 N N . PHE A 1 87 ? 7.898 -6.100 5.943 1.00 75.19 87 PHE A N 1
ATOM 635 C CA . PHE A 1 87 ? 8.024 -6.257 4.506 1.00 75.19 87 PHE A CA 1
ATOM 636 C C . PHE A 1 87 ? 9.436 -5.879 4.066 1.00 75.19 87 PHE A C 1
ATOM 638 O O . PHE A 1 87 ? 9.894 -4.756 4.282 1.00 75.19 87 PHE A O 1
ATOM 645 N N . ARG A 1 88 ? 10.139 -6.823 3.439 1.00 79.88 88 ARG A N 1
ATOM 646 C CA . ARG A 1 88 ? 11.465 -6.591 2.871 1.00 79.88 88 ARG A CA 1
ATOM 647 C C . ARG A 1 88 ? 11.460 -7.015 1.413 1.00 79.88 88 ARG A C 1
ATOM 649 O O . ARG A 1 88 ? 11.450 -8.210 1.123 1.00 79.88 88 ARG A O 1
ATOM 656 N N . LEU A 1 89 ? 11.516 -6.018 0.534 1.00 85.81 89 LEU A N 1
ATOM 657 C CA . LEU A 1 89 ? 11.934 -6.223 -0.846 1.00 85.81 89 LEU A CA 1
ATOM 658 C C . LEU A 1 89 ? 13.394 -6.679 -0.844 1.00 85.81 89 LEU A C 1
ATOM 660 O O . LEU A 1 89 ? 14.240 -6.062 -0.192 1.00 85.81 89 LEU A O 1
ATOM 664 N N . GLU A 1 90 ? 13.669 -7.769 -1.544 1.00 89.81 90 GLU A N 1
ATOM 665 C CA . GLU A 1 90 ? 15.007 -8.350 -1.642 1.00 89.81 90 GLU A CA 1
ATOM 666 C C . GLU A 1 90 ? 15.657 -7.992 -2.973 1.00 89.81 90 GLU A C 1
ATOM 668 O O . GLU A 1 90 ? 16.842 -7.660 -3.005 1.00 89.81 90 GLU A O 1
ATOM 673 N N . ASN A 1 91 ? 14.879 -8.013 -4.054 1.00 90.19 91 ASN A N 1
ATOM 674 C CA . ASN A 1 91 ? 15.373 -7.732 -5.389 1.00 90.19 91 ASN A CA 1
ATOM 675 C C . ASN A 1 91 ? 14.250 -7.228 -6.307 1.00 90.19 91 ASN A C 1
ATOM 677 O O . ASN A 1 91 ? 13.077 -7.552 -6.123 1.00 90.19 91 ASN A O 1
ATOM 681 N N . ALA A 1 92 ? 14.624 -6.428 -7.300 1.00 91.31 92 ALA A N 1
ATOM 682 C CA . ALA A 1 92 ? 13.761 -6.038 -8.402 1.00 91.31 92 ALA A CA 1
ATOM 683 C C . ALA A 1 92 ? 14.622 -5.914 -9.660 1.00 91.31 92 ALA A C 1
ATOM 685 O O . ALA A 1 92 ? 15.605 -5.169 -9.665 1.00 91.31 92 ALA A O 1
ATOM 686 N N . GLY A 1 93 ? 14.263 -6.636 -10.716 1.00 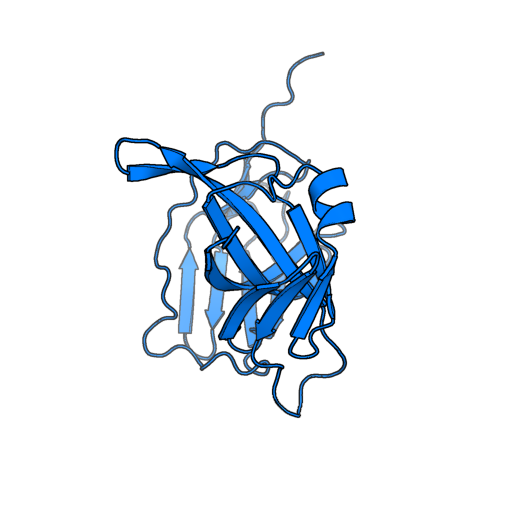89.44 93 GLY A N 1
ATOM 687 C CA . GLY A 1 93 ? 15.031 -6.675 -11.954 1.00 89.44 93 GLY A CA 1
ATOM 688 C C . GLY A 1 93 ? 14.134 -6.815 -13.170 1.00 89.44 93 GLY A C 1
ATOM 689 O O . GLY A 1 93 ? 13.125 -7.518 -13.133 1.00 89.44 93 GLY A O 1
ATOM 690 N N . ILE A 1 94 ? 14.519 -6.134 -14.241 1.00 89.88 94 ILE A N 1
ATOM 691 C CA . ILE A 1 94 ? 13.908 -6.284 -15.556 1.00 89.88 94 ILE A CA 1
ATOM 692 C C . ILE A 1 94 ? 14.806 -7.186 -16.393 1.00 89.88 94 ILE A C 1
ATOM 694 O O . ILE A 1 94 ? 16.010 -6.947 -16.474 1.00 89.88 94 ILE A O 1
ATOM 698 N N . ASP A 1 95 ? 14.204 -8.203 -16.999 1.00 87.44 95 ASP A N 1
ATOM 699 C CA . ASP A 1 95 ? 14.838 -9.075 -17.983 1.00 87.44 95 ASP A CA 1
ATOM 700 C C . ASP A 1 95 ? 13.855 -9.340 -19.127 1.00 87.44 95 ASP A C 1
ATOM 702 O O . ASP A 1 95 ? 12.668 -9.582 -18.887 1.00 87.44 95 ASP A O 1
ATOM 706 N N . ASP A 1 96 ? 14.340 -9.258 -20.365 1.00 85.25 96 ASP A N 1
ATOM 707 C CA . ASP A 1 96 ? 13.541 -9.297 -21.595 1.00 85.25 96 ASP A CA 1
ATOM 708 C C . ASP A 1 96 ? 12.290 -8.379 -21.552 1.00 85.25 96 ASP A C 1
ATOM 710 O O . ASP A 1 96 ? 12.387 -7.166 -21.729 1.00 85.25 96 ASP A O 1
ATOM 714 N N . ASP A 1 97 ? 11.104 -8.959 -21.321 1.00 89.62 97 ASP A N 1
ATOM 715 C CA . ASP A 1 97 ? 9.791 -8.290 -21.229 1.00 89.62 97 ASP A CA 1
ATOM 716 C C . ASP A 1 97 ? 9.121 -8.551 -19.863 1.00 89.62 97 ASP A C 1
ATOM 718 O O . ASP A 1 97 ? 7.897 -8.522 -19.734 1.00 89.62 97 ASP A O 1
ATOM 722 N N . SER A 1 98 ? 9.906 -8.857 -18.825 1.00 92.50 98 SER A N 1
ATOM 723 C CA . SER A 1 98 ? 9.406 -9.223 -17.499 1.00 92.50 98 SER A CA 1
ATOM 724 C C . SER A 1 98 ? 10.110 -8.455 -16.383 1.00 92.50 98 SER A C 1
ATOM 726 O O . SER A 1 98 ? 11.328 -8.503 -16.233 1.00 92.50 98 SER A O 1
ATOM 728 N N . LEU A 1 99 ? 9.318 -7.807 -15.531 1.00 94.31 99 LEU A N 1
ATOM 729 C CA . LEU A 1 99 ? 9.751 -7.304 -14.233 1.00 94.31 99 LEU A CA 1
ATOM 730 C C . LEU A 1 99 ? 9.588 -8.414 -13.193 1.00 94.31 99 LEU A C 1
ATOM 732 O O . LEU A 1 99 ? 8.467 -8.816 -12.878 1.00 94.31 99 LEU A O 1
ATOM 736 N N . THR A 1 100 ? 10.701 -8.876 -12.635 1.00 95.12 100 THR A N 1
ATOM 737 C CA . THR A 1 100 ? 10.714 -9.792 -11.492 1.00 95.12 100 THR A CA 1
ATOM 738 C C . THR A 1 100 ? 10.957 -9.004 -10.214 1.00 95.12 100 THR A C 1
ATOM 740 O O . THR A 1 100 ? 11.890 -8.205 -10.138 1.00 95.12 100 THR A O 1
ATOM 743 N N . VAL A 1 101 ? 10.114 -9.226 -9.209 1.00 94.31 101 VAL A N 1
ATOM 744 C CA . VAL A 1 101 ? 10.231 -8.625 -7.877 1.00 94.31 101 VAL A CA 1
ATOM 745 C C . VAL A 1 101 ? 10.242 -9.746 -6.850 1.00 94.31 101 VAL A C 1
ATOM 747 O O . VAL A 1 101 ? 9.313 -10.550 -6.813 1.00 94.31 101 VAL A O 1
ATOM 750 N N . ASP A 1 102 ? 11.274 -9.775 -6.014 1.00 93.00 102 ASP A N 1
ATOM 751 C CA . ASP A 1 102 ? 11.482 -10.777 -4.972 1.00 93.00 102 ASP A CA 1
ATOM 752 C C . ASP A 1 102 ? 11.353 -10.134 -3.589 1.00 93.00 102 ASP A C 1
ATOM 754 O O . ASP A 1 102 ? 11.838 -9.022 -3.339 1.00 93.00 102 ASP A O 1
ATOM 758 N N . TRP A 1 103 ? 10.720 -10.842 -2.661 1.00 91.12 103 TRP A N 1
ATOM 759 C CA . TRP A 1 103 ? 10.592 -10.422 -1.272 1.00 91.12 103 TRP A CA 1
ATOM 760 C C . TRP A 1 103 ? 10.541 -11.621 -0.337 1.00 91.12 103 TRP A C 1
ATOM 762 O O . TRP A 1 103 ? 10.217 -12.744 -0.719 1.00 91.12 103 TRP A O 1
ATOM 772 N N . ARG A 1 104 ? 10.793 -11.377 0.946 1.00 86.50 104 ARG A N 1
ATOM 773 C CA . ARG A 1 104 ? 10.657 -12.428 1.953 1.00 86.50 104 ARG A CA 1
ATOM 774 C C . ARG A 1 104 ? 9.174 -12.702 2.240 1.00 86.50 104 ARG A C 1
ATOM 776 O O . ARG A 1 104 ? 8.516 -11.793 2.755 1.00 86.50 104 ARG A O 1
ATOM 783 N N . PRO A 1 105 ? 8.629 -13.905 1.967 1.00 81.00 105 PRO A N 1
ATOM 784 C CA . PRO A 1 105 ? 7.247 -14.249 2.308 1.00 81.00 105 PRO A CA 1
ATOM 785 C C . PRO A 1 105 ? 7.058 -14.328 3.832 1.00 81.00 105 PRO A C 1
ATOM 787 O O . PRO A 1 105 ? 8.049 -14.478 4.558 1.00 81.00 105 PRO A O 1
ATOM 790 N N . PRO A 1 106 ? 5.811 -14.255 4.327 1.00 74.06 106 PRO A N 1
ATOM 791 C CA . PRO A 1 106 ? 5.551 -14.324 5.753 1.00 74.06 106 PRO A CA 1
ATOM 792 C C . PRO A 1 106 ? 5.928 -15.696 6.335 1.00 74.06 106 PRO A C 1
ATOM 794 O O . PRO A 1 106 ? 5.880 -16.731 5.660 1.00 74.06 106 PRO A O 1
ATOM 797 N N . GLY A 1 107 ? 6.316 -15.714 7.608 1.00 68.56 107 GLY A N 1
ATOM 798 C CA . GLY A 1 107 ? 6.655 -16.917 8.358 1.00 68.56 107 GLY A CA 1
ATOM 799 C C . GLY A 1 107 ? 5.490 -17.909 8.477 1.00 68.56 107 GLY A C 1
ATOM 800 O O . GLY A 1 107 ? 4.313 -17.577 8.325 1.00 68.56 107 GLY A O 1
ATOM 801 N N . ARG A 1 108 ? 5.811 -19.175 8.787 1.00 55.62 108 ARG A N 1
ATOM 802 C CA . ARG A 1 108 ? 4.800 -20.218 9.046 1.00 55.62 108 ARG A CA 1
ATOM 803 C C . ARG A 1 108 ? 3.946 -19.818 10.257 1.00 55.62 108 ARG A C 1
ATOM 805 O O . ARG A 1 108 ? 4.419 -19.918 11.383 1.00 55.62 108 ARG A O 1
ATOM 812 N N . GLY A 1 109 ? 2.700 -19.413 10.022 1.00 56.66 109 GLY A N 1
ATOM 813 C CA . GLY A 1 109 ? 1.763 -19.011 11.080 1.00 56.66 109 GLY A CA 1
ATOM 814 C C . GLY A 1 109 ? 0.714 -17.992 10.632 1.00 56.66 109 GLY A C 1
ATOM 815 O O . GLY A 1 109 ? -0.352 -17.930 11.237 1.00 56.66 109 GLY A O 1
ATOM 816 N N . VAL A 1 110 ? 0.974 -17.257 9.547 1.00 59.97 110 VAL A N 1
ATOM 817 C CA . VAL A 1 110 ? 0.003 -16.335 8.940 1.00 59.97 110 VAL A CA 1
ATOM 818 C C . VAL A 1 110 ? -0.994 -17.130 8.087 1.00 59.97 110 VAL A C 1
ATOM 820 O O . VAL A 1 110 ? -0.608 -17.982 7.283 1.00 59.97 110 VAL A O 1
ATOM 823 N N . ALA A 1 111 ? -2.292 -16.922 8.313 1.00 46.78 111 ALA A N 1
ATOM 824 C CA . ALA A 1 111 ? -3.351 -17.679 7.655 1.00 46.78 111 ALA A CA 1
ATOM 825 C C . ALA A 1 111 ? -3.559 -17.211 6.200 1.00 46.78 111 ALA A C 1
ATOM 827 O O . ALA A 1 111 ? -4.103 -16.139 5.963 1.00 46.78 111 ALA A O 1
ATOM 828 N N . GLY A 1 112 ? -3.192 -18.062 5.236 1.00 53.91 112 GLY A N 1
ATOM 829 C CA . GLY A 1 112 ? -3.492 -17.891 3.807 1.00 53.91 112 GLY A CA 1
ATOM 830 C C . GLY A 1 112 ? -2.506 -17.001 3.032 1.00 53.91 112 GLY A C 1
ATOM 831 O O . GLY A 1 112 ? -1.712 -16.283 3.636 1.00 53.91 112 GLY A O 1
ATOM 832 N N . PRO A 1 113 ? -2.509 -17.069 1.685 1.00 59.31 113 PRO A N 1
ATOM 833 C CA . PRO A 1 113 ? -1.719 -16.157 0.866 1.00 59.31 113 PRO A CA 1
ATOM 834 C C . PRO A 1 113 ? -2.288 -14.739 1.007 1.00 59.31 113 PRO A C 1
ATOM 836 O O . PRO A 1 113 ? -3.420 -14.479 0.597 1.00 59.31 113 PRO A O 1
ATOM 839 N N . GLY A 1 114 ? -1.512 -13.837 1.608 1.00 77.19 114 GLY A N 1
ATOM 840 C CA . GLY A 1 114 ? -1.836 -12.412 1.663 1.00 77.19 114 GLY A CA 1
ATOM 841 C C . GLY A 1 114 ? -1.823 -11.767 0.274 1.00 77.19 114 GLY A C 1
ATOM 842 O O . GLY A 1 114 ? -1.406 -12.379 -0.711 1.00 77.19 114 GLY A O 1
ATOM 843 N N . THR A 1 115 ? -2.274 -10.517 0.191 1.00 84.12 115 THR A N 1
ATOM 844 C CA . THR A 1 115 ? -2.105 -9.682 -1.007 1.00 84.12 115 THR A CA 1
ATOM 845 C C . THR A 1 115 ? -1.036 -8.634 -0.730 1.00 84.12 115 THR A C 1
ATOM 847 O O . THR A 1 115 ? -1.046 -8.009 0.327 1.00 84.12 115 THR A O 1
ATOM 850 N N . ILE A 1 116 ? -0.129 -8.442 -1.682 1.00 87.25 116 ILE A N 1
ATOM 851 C CA . ILE A 1 116 ? 0.845 -7.354 -1.697 1.00 87.25 116 ILE A CA 1
ATOM 852 C C . ILE A 1 116 ? 0.377 -6.301 -2.692 1.00 87.25 116 ILE A C 1
ATOM 854 O O . ILE A 1 116 ? -0.023 -6.636 -3.812 1.00 87.25 116 ILE A O 1
ATOM 858 N N . VAL A 1 117 ? 0.466 -5.034 -2.294 1.00 87.38 117 VAL A N 1
ATOM 859 C CA . VAL A 1 117 ? 0.349 -3.906 -3.220 1.00 87.38 117 VAL A CA 1
ATOM 860 C C . VAL A 1 117 ? 1.746 -3.555 -3.707 1.00 87.38 117 VAL A C 1
ATOM 862 O O . VAL A 1 117 ? 2.616 -3.256 -2.896 1.00 87.38 117 VAL A O 1
ATOM 865 N N . LEU A 1 118 ? 1.978 -3.603 -5.016 1.00 89.31 118 LEU A N 1
ATOM 866 C CA . LEU A 1 118 ? 3.197 -3.104 -5.648 1.00 89.31 118 LEU A CA 1
ATOM 867 C C . LEU A 1 118 ? 2.905 -1.752 -6.299 1.00 89.31 118 LEU A C 1
ATOM 869 O O . LEU A 1 118 ? 1.958 -1.645 -7.072 1.00 89.31 118 LEU A O 1
ATOM 873 N N . HIS A 1 119 ? 3.739 -0.754 -6.031 1.00 92.00 119 HIS A N 1
ATOM 874 C CA . HIS A 1 119 ? 3.741 0.537 -6.712 1.00 92.00 119 HIS A CA 1
ATOM 875 C C . HIS A 1 119 ? 4.986 0.644 -7.588 1.00 92.00 119 HIS A C 1
ATOM 877 O O . HIS A 1 119 ? 6.114 0.505 -7.104 1.00 92.00 119 HIS A O 1
ATOM 883 N N . LEU A 1 120 ? 4.773 0.897 -8.874 1.00 92.81 120 LEU A N 1
ATOM 884 C CA . LEU A 1 120 ? 5.809 0.993 -9.891 1.00 92.81 120 LEU A CA 1
ATOM 885 C C . LEU A 1 120 ? 5.835 2.421 -10.429 1.00 92.81 120 LEU A C 1
ATOM 887 O O . LEU A 1 120 ? 4.863 2.861 -11.037 1.00 92.81 120 LEU A O 1
ATOM 891 N N . GLN A 1 121 ? 6.947 3.129 -10.233 1.00 94.94 121 GLN A N 1
ATOM 892 C CA . GLN A 1 121 ? 7.148 4.470 -10.784 1.00 94.94 121 GLN A CA 1
ATOM 893 C C . GLN A 1 121 ? 8.458 4.516 -11.556 1.00 94.94 121 GLN A C 1
ATOM 895 O O . GLN A 1 121 ? 9.534 4.297 -10.997 1.00 94.94 121 GLN A O 1
ATOM 900 N N . ALA A 1 122 ? 8.361 4.837 -12.838 1.00 93.31 122 ALA A N 1
ATOM 901 C CA . ALA A 1 122 ? 9.509 5.063 -13.697 1.00 93.31 122 ALA A CA 1
ATOM 902 C C . ALA A 1 122 ? 10.047 6.493 -13.530 1.00 93.31 122 ALA A C 1
ATOM 904 O O . ALA A 1 122 ? 9.279 7.424 -13.275 1.00 93.31 122 ALA A O 1
ATOM 905 N N . PHE A 1 123 ? 11.359 6.667 -13.672 1.00 92.88 123 PHE A N 1
ATOM 906 C CA . PHE A 1 123 ? 12.052 7.948 -13.580 1.00 92.88 123 PHE A CA 1
ATOM 907 C C . PHE A 1 123 ? 13.066 8.096 -14.714 1.00 92.88 123 PHE A C 1
ATOM 909 O O . PHE A 1 123 ? 13.820 7.168 -15.004 1.00 92.88 123 PHE A O 1
ATOM 916 N N . ALA A 1 124 ? 13.109 9.278 -15.323 1.00 90.75 124 ALA A N 1
ATOM 917 C CA . ALA A 1 124 ? 14.169 9.664 -16.248 1.00 90.75 124 ALA A CA 1
ATOM 918 C C . ALA A 1 124 ? 15.226 10.487 -15.511 1.00 90.75 124 ALA A C 1
ATOM 920 O O . ALA A 1 124 ? 14.892 11.340 -14.690 1.00 90.75 124 ALA A O 1
ATOM 921 N N . THR A 1 125 ? 16.495 10.239 -15.809 1.00 89.62 125 THR A N 1
ATOM 922 C CA . THR A 1 125 ? 17.626 10.986 -15.267 1.00 89.62 125 THR A CA 1
ATOM 923 C C . THR A 1 125 ? 17.968 12.122 -16.220 1.00 89.62 125 THR A C 1
ATOM 925 O O . THR A 1 125 ? 18.400 11.914 -17.353 1.00 89.62 125 THR A O 1
ATOM 928 N N . LEU A 1 126 ? 17.765 13.348 -15.755 1.00 87.38 126 LEU A N 1
ATOM 929 C CA . LEU A 1 126 ? 18.093 14.551 -16.499 1.00 87.38 126 LEU A CA 1
ATOM 930 C C . LEU A 1 126 ? 19.619 14.748 -16.601 1.00 87.38 126 LEU A C 1
ATOM 932 O O . LEU A 1 126 ? 20.378 14.198 -15.798 1.00 87.38 126 LEU A O 1
ATOM 936 N N . PRO A 1 127 ? 20.110 15.556 -17.563 1.00 87.69 127 PRO A N 1
ATOM 937 C CA . PRO A 1 127 ? 21.547 15.794 -17.750 1.00 87.69 127 PRO A CA 1
ATOM 938 C C . PRO A 1 127 ? 22.278 16.392 -16.538 1.00 87.69 127 PRO A C 1
ATOM 940 O O . PRO A 1 127 ? 23.502 16.313 -16.462 1.00 87.69 127 PRO A O 1
ATOM 943 N N . ASP A 1 128 ? 21.549 17.012 -15.611 1.00 88.94 128 ASP A N 1
ATOM 944 C CA . ASP A 1 128 ? 22.063 17.544 -14.346 1.00 88.94 128 ASP A CA 1
ATOM 945 C C . ASP A 1 128 ? 22.099 16.497 -13.213 1.00 88.94 128 ASP A C 1
ATOM 947 O O . ASP A 1 128 ? 22.538 16.802 -12.103 1.00 88.94 128 ASP A O 1
ATOM 951 N N . GLY A 1 129 ? 21.689 15.257 -13.499 1.00 85.31 129 GLY A N 1
ATOM 952 C CA . GLY A 1 129 ? 21.655 14.136 -12.564 1.00 85.31 129 GLY A CA 1
ATOM 953 C C . GLY A 1 129 ? 20.385 14.056 -11.717 1.00 85.31 129 GLY A C 1
ATOM 954 O O . GLY A 1 129 ? 20.313 13.198 -10.838 1.00 85.31 129 GLY A O 1
ATOM 955 N N . VAL A 1 130 ? 19.392 14.922 -11.947 1.00 86.19 130 VAL A N 1
ATOM 956 C CA . VAL A 1 130 ? 18.107 14.875 -11.238 1.00 86.19 130 VAL A CA 1
ATOM 957 C C . VAL A 1 130 ? 17.203 13.817 -11.871 1.00 86.19 130 VAL A C 1
ATOM 959 O O . VAL A 1 130 ? 17.016 13.797 -13.084 1.00 86.19 130 VAL A O 1
ATOM 962 N N . SER A 1 131 ? 16.627 12.934 -11.054 1.00 87.88 131 SER A N 1
ATOM 963 C CA . SER A 1 131 ? 15.636 11.958 -11.517 1.00 87.88 131 SER A CA 1
ATOM 964 C C . SER A 1 131 ? 14.218 12.510 -11.368 1.00 87.88 131 SER A C 1
ATOM 966 O O . SER A 1 131 ? 13.798 12.841 -10.259 1.00 87.88 131 SER A O 1
ATOM 968 N N . GLU A 1 132 ? 13.463 12.555 -12.465 1.00 89.38 132 GLU A N 1
ATOM 969 C CA . GLU A 1 132 ? 12.069 13.012 -12.488 1.00 89.38 132 GLU A CA 1
ATOM 970 C C . GLU A 1 132 ? 11.108 11.875 -12.867 1.00 89.38 132 GLU A C 1
ATOM 972 O O . GLU A 1 132 ? 11.452 11.062 -13.733 1.00 89.38 132 GLU A O 1
ATOM 977 N N . PRO A 1 133 ? 9.913 11.788 -12.244 1.00 90.31 133 PRO A N 1
ATOM 978 C CA . PRO A 1 133 ? 8.905 10.796 -12.606 1.00 90.31 133 PRO A CA 1
ATOM 979 C C . PRO A 1 133 ? 8.540 10.866 -14.090 1.00 90.31 133 PRO A C 1
ATOM 981 O O . PRO A 1 133 ? 8.329 11.945 -14.645 1.00 90.31 133 PRO A O 1
ATOM 984 N N . ARG A 1 134 ? 8.421 9.702 -14.727 1.00 92.94 134 ARG A N 1
ATOM 985 C CA . ARG A 1 134 ? 8.020 9.559 -16.126 1.00 92.94 134 ARG A CA 1
ATOM 986 C C . ARG A 1 134 ? 6.904 8.527 -16.254 1.00 92.94 134 ARG A C 1
ATOM 988 O O . ARG A 1 134 ? 6.995 7.443 -15.684 1.00 92.94 134 ARG A O 1
ATOM 995 N N . GLY A 1 135 ? 5.891 8.851 -17.055 1.00 92.62 135 GLY A N 1
ATOM 996 C CA . GLY A 1 135 ? 4.698 8.016 -17.196 1.00 92.62 135 GLY A CA 1
ATOM 997 C C . GLY A 1 135 ? 3.838 8.008 -15.931 1.00 92.62 135 GLY A C 1
ATOM 998 O O . GLY A 1 135 ? 4.008 8.846 -15.047 1.00 92.62 135 GLY A O 1
ATOM 999 N N . GLU A 1 136 ? 2.920 7.054 -15.871 1.00 91.12 136 GLU A N 1
ATOM 1000 C CA . GLU A 1 136 ? 1.995 6.863 -14.754 1.00 91.12 136 GLU A CA 1
ATOM 1001 C C . GLU A 1 136 ? 2.611 5.977 -13.659 1.00 91.12 136 GLU A C 1
ATOM 1003 O O . GLU A 1 136 ? 3.364 5.041 -13.951 1.00 91.12 136 GLU A O 1
ATOM 1008 N N . GLU A 1 137 ? 2.252 6.236 -12.398 1.00 91.44 137 GLU A N 1
ATOM 1009 C CA . GLU A 1 137 ? 2.492 5.278 -11.315 1.00 91.44 137 GLU A CA 1
ATOM 1010 C C . GLU A 1 137 ? 1.499 4.119 -11.447 1.00 91.44 137 GLU A C 1
ATOM 1012 O O . GLU A 1 137 ? 0.282 4.321 -11.448 1.00 91.44 137 GLU A O 1
ATOM 1017 N N . ILE A 1 138 ? 2.003 2.889 -11.533 1.00 91.00 138 ILE A N 1
ATOM 1018 C CA . ILE A 1 138 ? 1.156 1.699 -11.650 1.00 91.00 138 ILE A CA 1
ATOM 1019 C C . ILE A 1 138 ? 1.050 0.996 -10.305 1.00 91.00 138 ILE A C 1
ATOM 1021 O O . ILE A 1 138 ? 2.056 0.694 -9.667 1.00 91.00 138 ILE A O 1
ATOM 1025 N N . THR A 1 139 ? -0.184 0.683 -9.910 1.00 91.06 139 THR A N 1
ATOM 1026 C CA . THR A 1 139 ? -0.478 -0.146 -8.740 1.00 91.06 139 THR A CA 1
ATOM 1027 C C . THR A 1 139 ? -0.855 -1.557 -9.185 1.00 91.06 139 THR A C 1
ATOM 1029 O O . THR A 1 139 ? -1.789 -1.738 -9.966 1.00 91.06 139 THR A O 1
ATOM 1032 N N . CYS A 1 140 ? -0.152 -2.569 -8.681 1.00 88.31 140 CYS A N 1
ATOM 1033 C CA . CYS A 1 140 ? -0.437 -3.978 -8.938 1.00 88.31 140 CYS A CA 1
ATOM 1034 C C . CYS A 1 140 ? -0.806 -4.699 -7.641 1.00 88.31 140 CYS A C 1
ATOM 1036 O O . CYS A 1 140 ? -0.210 -4.456 -6.595 1.00 88.31 140 CYS A O 1
ATOM 1038 N N . LEU A 1 141 ? -1.751 -5.634 -7.728 1.00 90.69 141 LEU A N 1
ATOM 1039 C CA . LEU A 1 141 ? -2.067 -6.561 -6.644 1.00 90.69 141 LEU A CA 1
ATOM 1040 C C . LEU A 1 141 ? -1.463 -7.920 -6.978 1.00 90.69 141 LEU A C 1
ATOM 1042 O O . LEU A 1 141 ? -1.775 -8.495 -8.022 1.00 90.69 141 LEU A O 1
ATOM 1046 N N . VAL A 1 142 ? -0.601 -8.427 -6.103 1.00 90.44 142 VAL A N 1
ATOM 1047 C CA . VAL A 1 142 ? 0.056 -9.728 -6.283 1.00 90.44 142 VAL A CA 1
ATOM 1048 C C . VAL A 1 142 ? -0.127 -10.597 -5.046 1.00 90.44 142 VAL A C 1
ATOM 1050 O O . VAL A 1 142 ? -0.324 -10.097 -3.941 1.00 90.44 142 VAL A O 1
ATOM 1053 N N . ALA A 1 143 ? -0.084 -11.914 -5.225 1.00 89.06 143 ALA A N 1
ATOM 1054 C CA . ALA A 1 143 ? -0.131 -12.839 -4.099 1.00 89.06 143 ALA A CA 1
ATOM 1055 C C . ALA A 1 143 ? 1.170 -12.753 -3.290 1.00 89.06 143 ALA A C 1
ATOM 1057 O O . ALA A 1 143 ? 2.247 -12.665 -3.871 1.00 89.06 143 ALA A O 1
ATOM 1058 N N . ASP A 1 144 ? 1.085 -12.833 -1.963 1.00 87.69 144 ASP A N 1
ATOM 1059 C CA . ASP A 1 144 ? 2.238 -12.812 -1.059 1.00 87.69 144 ASP A CA 1
ATOM 1060 C C . ASP A 1 144 ? 2.956 -14.174 -1.016 1.00 87.69 144 ASP A C 1
ATOM 1062 O O . ASP A 1 144 ? 2.940 -14.894 -0.018 1.00 87.69 144 ASP A O 1
ATOM 1066 N N . THR A 1 145 ? 3.544 -14.563 -2.149 1.00 87.81 145 THR A N 1
ATOM 1067 C CA . THR A 1 145 ? 4.246 -15.845 -2.337 1.00 87.81 145 THR A CA 1
ATOM 1068 C C . THR A 1 145 ? 5.769 -15.725 -2.292 1.00 87.81 145 THR A C 1
ATOM 1070 O O . THR A 1 145 ? 6.461 -16.731 -2.431 1.00 87.81 145 THR A O 1
ATOM 1073 N N . GLY A 1 146 ? 6.295 -14.514 -2.085 1.00 89.62 146 GLY A N 1
ATOM 1074 C CA . GLY A 1 146 ? 7.731 -14.209 -2.050 1.00 89.62 146 GLY A CA 1
ATOM 1075 C C . GLY A 1 146 ? 8.326 -13.765 -3.391 1.00 89.62 146 GLY A C 1
ATOM 1076 O O . GLY A 1 146 ? 9.482 -13.363 -3.448 1.00 89.62 146 GLY A O 1
ATOM 1077 N N . GLN A 1 147 ? 7.549 -13.822 -4.471 1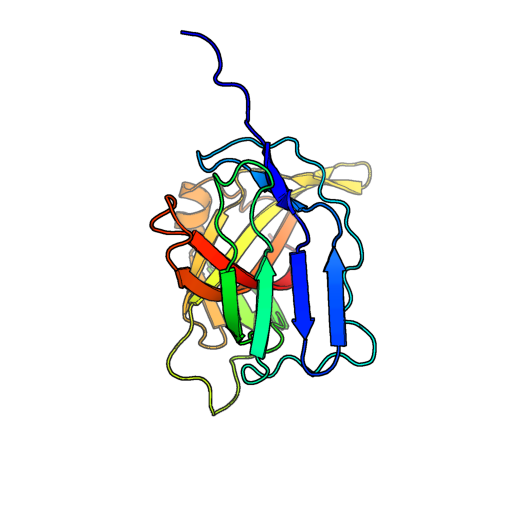.00 92.75 147 GLN A N 1
ATOM 1078 C CA . GLN A 1 147 ? 7.972 -13.370 -5.793 1.00 92.75 147 GLN A CA 1
ATOM 1079 C C . GLN A 1 147 ? 6.756 -13.026 -6.657 1.00 92.75 147 GLN A C 1
ATOM 1081 O O . GLN A 1 147 ? 5.729 -13.707 -6.583 1.00 92.75 147 GLN A O 1
ATOM 1086 N N . ALA A 1 148 ? 6.902 -12.017 -7.517 1.00 94.38 148 ALA A N 1
ATOM 1087 C CA . ALA A 1 148 ? 6.013 -11.739 -8.639 1.00 94.38 148 ALA A CA 1
ATOM 1088 C C . ALA A 1 148 ? 6.818 -11.529 -9.924 1.00 94.38 148 ALA A C 1
ATOM 1090 O O . ALA A 1 148 ? 7.862 -10.880 -9.913 1.00 94.38 148 ALA A O 1
ATOM 1091 N N . ALA A 1 149 ? 6.281 -12.038 -11.032 1.00 95.25 149 ALA A N 1
ATOM 1092 C CA . ALA A 1 149 ? 6.739 -11.741 -12.382 1.00 95.25 149 ALA A CA 1
ATOM 1093 C C . ALA A 1 149 ? 5.616 -11.006 -13.124 1.00 95.25 149 ALA A C 1
ATOM 1095 O O . ALA A 1 149 ? 4.502 -11.524 -13.245 1.00 95.25 149 ALA A O 1
ATOM 1096 N N . LEU A 1 150 ? 5.896 -9.787 -13.579 1.00 95.06 150 LEU A N 1
ATOM 1097 C CA . LEU A 1 150 ? 4.950 -8.908 -14.258 1.00 95.06 150 LEU A CA 1
ATOM 1098 C C . LEU A 1 150 ? 5.431 -8.666 -15.688 1.00 95.06 150 LEU A C 1
ATOM 1100 O O . LEU A 1 150 ? 6.535 -8.167 -15.892 1.00 95.06 150 LEU A O 1
ATOM 1104 N N . ALA A 1 151 ? 4.597 -8.978 -16.679 1.00 94.69 151 ALA A N 1
ATOM 1105 C CA . ALA A 1 151 ? 4.905 -8.649 -18.068 1.00 94.69 151 ALA A CA 1
ATOM 1106 C C . ALA A 1 151 ? 4.952 -7.122 -18.253 1.00 94.69 151 ALA A C 1
ATOM 1108 O O . ALA A 1 151 ? 4.043 -6.419 -17.804 1.00 94.69 151 ALA A O 1
ATOM 1109 N N . LEU A 1 152 ? 5.977 -6.605 -18.934 1.00 93.69 152 LEU A N 1
ATOM 1110 C CA . LEU A 1 152 ? 6.158 -5.168 -19.149 1.00 93.69 152 LEU A CA 1
ATOM 1111 C C . LEU A 1 152 ? 5.174 -4.609 -20.175 1.00 93.69 152 LEU A C 1
ATOM 1113 O O . LEU A 1 152 ? 4.677 -3.500 -19.994 1.00 93.69 152 LEU A O 1
ATOM 1117 N N . SER A 1 153 ? 4.825 -5.380 -21.207 1.00 94.00 153 SER A N 1
ATOM 1118 C CA . SER A 1 153 ? 3.892 -4.940 -22.251 1.00 94.00 153 SER A CA 1
ATOM 1119 C C . SER A 1 153 ? 2.531 -4.436 -21.704 1.00 94.00 153 SER A C 1
ATOM 1121 O O . SER A 1 153 ? 2.126 -3.323 -22.053 1.00 94.00 153 SER A O 1
ATOM 1123 N N . PRO A 1 154 ? 1.819 -5.156 -20.807 1.00 93.19 154 PRO A N 1
ATOM 1124 C CA . PRO A 1 154 ? 0.616 -4.630 -20.151 1.00 93.19 154 PRO A CA 1
ATOM 1125 C C . PRO A 1 154 ? 0.861 -3.402 -19.262 1.00 93.19 154 PRO A C 1
ATOM 1127 O O . PRO A 1 154 ? 0.009 -2.515 -19.202 1.00 93.19 154 PRO A O 1
ATOM 1130 N N . LEU A 1 155 ? 2.010 -3.334 -18.579 1.00 94.12 155 LEU A N 1
ATOM 1131 C CA . LEU A 1 155 ? 2.362 -2.200 -17.717 1.00 94.12 155 LEU A CA 1
ATOM 1132 C C . LEU A 1 155 ? 2.590 -0.933 -18.549 1.00 94.12 155 LEU A C 1
ATOM 1134 O O . LEU A 1 155 ? 2.046 0.121 -18.226 1.00 94.12 155 LEU A O 1
ATOM 1138 N N . ALA A 1 156 ? 3.303 -1.058 -19.670 1.00 93.75 156 ALA A N 1
ATOM 1139 C CA . ALA A 1 156 ? 3.470 0.005 -20.653 1.00 93.75 156 ALA A CA 1
ATOM 1140 C C . ALA A 1 156 ? 2.122 0.436 -21.247 1.00 93.75 156 ALA A C 1
ATOM 1142 O O . ALA A 1 156 ? 1.829 1.627 -21.331 1.00 93.75 156 ALA A O 1
ATOM 1143 N N . GLY A 1 157 ? 1.253 -0.528 -21.574 1.00 91.88 157 GLY A N 1
ATOM 1144 C CA . GLY A 1 157 ? -0.121 -0.261 -22.010 1.00 91.88 157 GLY A CA 1
ATOM 1145 C C . GLY A 1 157 ? -0.977 0.473 -20.970 1.00 91.88 157 GLY A C 1
ATOM 1146 O O . GLY A 1 157 ? -1.951 1.124 -21.339 1.00 91.88 157 GLY A O 1
ATOM 1147 N N . SER A 1 158 ? -0.597 0.400 -19.692 1.00 91.00 158 SER A N 1
ATOM 1148 C CA . SER A 1 158 ? -1.255 1.089 -18.574 1.00 91.00 158 SER A CA 1
ATOM 1149 C C . SER A 1 158 ? -0.626 2.451 -18.252 1.00 91.00 158 SER A C 1
ATOM 1151 O O . SER A 1 158 ? -1.118 3.144 -17.369 1.00 91.00 158 SER A O 1
ATOM 1153 N N . GLY A 1 159 ? 0.429 2.848 -18.975 1.00 92.25 159 GLY A N 1
ATOM 1154 C CA . GLY A 1 159 ? 1.076 4.155 -18.855 1.00 92.25 159 GLY A CA 1
ATOM 1155 C C . GLY A 1 159 ? 2.442 4.148 -18.166 1.00 92.25 159 GLY A C 1
ATOM 1156 O O . GLY A 1 159 ? 3.051 5.212 -18.057 1.00 92.25 159 GLY A O 1
ATOM 1157 N N . LEU A 1 160 ? 2.964 2.990 -17.740 1.00 93.88 160 LEU A N 1
ATOM 1158 C CA . LEU A 1 160 ? 4.316 2.913 -17.181 1.00 93.88 160 LEU A CA 1
ATOM 1159 C C . LEU A 1 160 ? 5.357 3.241 -18.260 1.00 93.88 160 LEU A C 1
ATOM 1161 O O . LEU A 1 160 ? 5.387 2.604 -19.315 1.00 93.88 160 LEU A O 1
ATOM 1165 N N . ALA A 1 161 ? 6.260 4.180 -17.981 1.00 93.62 161 ALA A N 1
ATOM 1166 C CA . ALA A 1 161 ? 7.382 4.474 -18.870 1.00 93.62 161 ALA A CA 1
ATOM 1167 C C . ALA A 1 161 ? 8.494 3.421 -18.715 1.00 93.62 161 ALA A C 1
ATOM 1169 O O . ALA A 1 161 ? 9.497 3.646 -18.044 1.00 93.62 161 ALA A O 1
ATOM 1170 N N . VAL A 1 162 ? 8.299 2.246 -19.319 1.00 88.94 162 VAL A N 1
ATOM 1171 C CA . VAL A 1 162 ? 9.244 1.110 -19.259 1.00 88.94 162 VAL A CA 1
ATOM 1172 C C . VAL A 1 162 ? 10.604 1.391 -19.915 1.00 88.94 162 VAL A C 1
ATOM 1174 O O . VAL A 1 162 ? 11.537 0.625 -19.717 1.00 88.94 162 VAL A O 1
ATOM 1177 N N . ASP A 1 163 ? 10.708 2.481 -20.679 1.00 88.31 163 ASP A N 1
ATOM 1178 C CA . ASP A 1 163 ? 11.918 2.981 -21.342 1.00 88.31 163 ASP A CA 1
ATOM 1179 C C . ASP A 1 163 ? 12.656 4.070 -20.536 1.00 88.31 163 ASP A C 1
ATOM 1181 O O . ASP A 1 163 ? 13.533 4.754 -21.062 1.00 88.31 163 ASP A O 1
ATOM 1185 N N . ALA A 1 164 ? 12.238 4.330 -19.296 1.00 88.44 164 ALA A N 1
ATOM 1186 C CA . ALA A 1 164 ? 12.920 5.271 -18.411 1.00 88.44 164 ALA A CA 1
ATOM 1187 C C . ALA A 1 164 ? 14.224 4.674 -17.864 1.00 88.44 164 ALA A C 1
ATOM 1189 O O . ALA A 1 164 ? 14.410 3.470 -17.954 1.00 88.44 164 ALA A O 1
ATOM 1190 N N . ASP A 1 165 ? 15.102 5.489 -17.269 1.00 88.12 165 ASP A N 1
ATOM 1191 C CA . ASP A 1 165 ? 16.435 5.063 -16.792 1.00 88.12 165 ASP A CA 1
ATOM 1192 C C . ASP A 1 165 ? 16.402 4.308 -15.452 1.00 88.12 165 ASP A C 1
ATOM 1194 O O . ASP A 1 165 ? 17.349 3.618 -15.064 1.00 88.12 165 ASP A O 1
ATOM 1198 N N . LEU A 1 166 ? 15.324 4.498 -14.696 1.00 90.75 166 LEU A N 1
ATOM 1199 C CA . LEU A 1 166 ? 15.181 3.979 -13.348 1.00 90.75 166 LEU A CA 1
ATOM 1200 C C . LEU A 1 166 ? 13.734 3.575 -13.097 1.00 90.75 166 LEU A C 1
ATOM 1202 O O . LEU A 1 166 ? 12.804 4.316 -13.412 1.00 90.75 166 LEU A O 1
ATOM 1206 N N . LEU A 1 167 ? 13.545 2.434 -12.443 1.00 92.12 167 LEU A N 1
ATOM 1207 C CA . LEU A 1 167 ? 12.259 2.003 -11.920 1.00 92.12 167 LEU A CA 1
ATOM 1208 C C . LEU A 1 167 ? 12.326 1.938 -10.393 1.00 92.12 167 LEU A C 1
ATOM 1210 O O . LEU A 1 167 ? 13.091 1.164 -9.815 1.00 92.12 167 LEU A O 1
ATOM 1214 N N . ARG A 1 168 ? 11.492 2.728 -9.718 1.00 92.06 168 ARG A N 1
ATOM 1215 C CA . ARG A 1 168 ? 11.227 2.561 -8.288 1.00 92.06 168 ARG A CA 1
ATOM 1216 C C . ARG A 1 168 ? 10.145 1.508 -8.116 1.00 92.06 168 ARG A C 1
ATOM 1218 O O . ARG A 1 168 ? 9.046 1.658 -8.649 1.00 92.06 168 ARG A O 1
ATOM 1225 N N . VAL A 1 169 ? 10.454 0.491 -7.322 1.00 90.75 169 VAL A N 1
ATOM 1226 C CA . VAL A 1 169 ? 9.504 -0.530 -6.892 1.00 90.75 169 VAL A CA 1
ATOM 1227 C C . VAL A 1 169 ? 9.284 -0.349 -5.400 1.00 90.75 169 VAL A C 1
ATOM 1229 O O . VAL A 1 169 ? 10.196 -0.548 -4.597 1.00 90.75 169 VAL A O 1
ATOM 1232 N N . SER A 1 170 ? 8.071 0.034 -5.031 1.00 86.62 170 SER A N 1
ATOM 1233 C CA . SER A 1 170 ? 7.620 0.022 -3.643 1.00 86.62 170 SER A CA 1
ATOM 1234 C C . SER A 1 170 ? 6.601 -1.088 -3.472 1.00 86.62 170 SER A C 1
ATOM 1236 O O . SER A 1 170 ? 5.875 -1.425 -4.402 1.00 86.62 170 SER A O 1
ATOM 1238 N N . ALA A 1 171 ? 6.543 -1.672 -2.290 1.00 86.38 171 ALA A N 1
ATOM 1239 C CA . ALA A 1 171 ? 5.674 -2.800 -2.030 1.00 86.38 171 ALA A CA 1
ATOM 1240 C C . ALA A 1 171 ? 5.199 -2.779 -0.588 1.00 86.38 171 ALA A C 1
ATOM 1242 O O . ALA A 1 171 ? 5.973 -2.422 0.305 1.00 86.38 171 ALA A O 1
ATOM 1243 N N . SER A 1 172 ? 3.950 -3.166 -0.355 1.00 82.62 172 SER A N 1
ATOM 1244 C CA . SER A 1 172 ? 3.396 -3.178 0.987 1.00 82.62 172 SER A CA 1
ATOM 1245 C C . SER A 1 172 ? 2.543 -4.388 1.313 1.00 82.62 172 SER A C 1
ATOM 1247 O O . SER A 1 172 ? 1.784 -4.907 0.491 1.00 82.62 172 SER A O 1
ATOM 1249 N N . ARG A 1 173 ? 2.679 -4.810 2.572 1.00 83.31 173 ARG A N 1
ATOM 1250 C CA . ARG A 1 173 ? 1.696 -5.640 3.263 1.00 83.31 173 ARG A CA 1
ATOM 1251 C C . ARG A 1 173 ? 0.771 -4.738 4.037 1.00 83.31 173 ARG A C 1
ATOM 1253 O O . ARG A 1 173 ? 1.222 -3.771 4.650 1.00 83.31 173 ARG A O 1
ATOM 1260 N N . PHE A 1 174 ? -0.493 -5.110 4.062 1.00 76.50 174 PHE A N 1
ATOM 1261 C CA . PHE A 1 174 ? -1.492 -4.385 4.810 1.00 76.50 174 PHE A CA 1
ATOM 1262 C C . PHE A 1 174 ? -2.465 -5.356 5.471 1.00 76.50 174 PHE A C 1
ATOM 1264 O O . PHE A 1 174 ? -2.710 -6.449 4.960 1.00 76.50 174 PHE A O 1
ATOM 1271 N N . ASP A 1 175 ? -2.996 -4.944 6.614 1.00 72.25 175 ASP A N 1
ATOM 1272 C CA . ASP A 1 175 ? -4.165 -5.553 7.240 1.00 72.25 175 ASP A CA 1
ATOM 1273 C C . ASP A 1 175 ? -5.295 -4.520 7.253 1.00 72.25 175 ASP A C 1
ATOM 1275 O O . ASP A 1 175 ? -5.039 -3.318 7.388 1.00 72.25 175 ASP A O 1
ATOM 1279 N N . VAL A 1 176 ? -6.534 -4.978 7.072 1.00 72.19 176 VAL A N 1
ATOM 1280 C CA . VAL A 1 176 ? -7.720 -4.113 7.012 1.00 72.19 176 VAL A CA 1
ATOM 1281 C C . VAL A 1 176 ? -8.765 -4.622 7.979 1.00 72.19 176 VAL A C 1
ATOM 1283 O O . VAL A 1 176 ? -9.212 -5.765 7.891 1.00 72.19 176 VAL A O 1
ATOM 1286 N N . ALA A 1 177 ? -9.236 -3.729 8.837 1.00 68.75 177 ALA A N 1
ATOM 1287 C CA . ALA A 1 177 ? -10.407 -3.959 9.657 1.00 68.75 177 ALA A CA 1
ATOM 1288 C C . ALA A 1 177 ? -11.515 -2.998 9.240 1.00 68.75 177 ALA A C 1
ATOM 1290 O O . ALA A 1 177 ? -11.302 -1.792 9.114 1.00 68.75 177 ALA A O 1
ATOM 1291 N N . ARG A 1 178 ? -12.711 -3.553 9.047 1.00 73.06 178 ARG A N 1
ATOM 1292 C CA . ARG A 1 178 ? -13.931 -2.788 8.794 1.00 73.06 178 ARG A CA 1
ATOM 1293 C C . ARG A 1 178 ? -14.767 -2.721 10.053 1.00 73.06 178 ARG A C 1
ATOM 1295 O O . ARG A 1 178 ? -14.931 -3.733 10.738 1.00 73.06 178 ARG A O 1
ATOM 1302 N N . MET A 1 179 ? -15.325 -1.553 10.330 1.00 69.19 179 MET A N 1
ATOM 1303 C CA . MET A 1 179 ? -16.264 -1.369 11.429 1.00 69.19 179 MET A CA 1
ATOM 1304 C C . MET A 1 179 ? -17.288 -0.283 11.120 1.00 69.19 179 MET A C 1
ATOM 1306 O O . MET A 1 179 ? -17.106 0.528 10.217 1.00 69.19 179 MET A O 1
ATOM 1310 N N . ALA A 1 180 ? -18.343 -0.246 11.925 1.00 71.44 180 ALA A N 1
ATOM 1311 C CA . ALA A 1 180 ? -19.243 0.893 11.984 1.00 71.44 180 ALA A CA 1
ATOM 1312 C C . ALA A 1 180 ? -18.804 1.834 13.116 1.00 71.44 180 ALA A C 1
ATOM 1314 O O . ALA A 1 180 ? -18.484 1.366 14.210 1.00 71.44 180 ALA A O 1
ATOM 1315 N N . ALA A 1 181 ? -18.826 3.140 12.859 1.00 64.50 181 ALA A N 1
ATOM 1316 C CA . ALA A 1 181 ? -18.590 4.188 13.849 1.00 64.50 181 ALA A CA 1
ATOM 1317 C C . ALA A 1 181 ? -19.758 5.186 13.802 1.00 64.50 181 ALA A C 1
ATOM 1319 O O . ALA A 1 181 ? -19.752 6.152 13.035 1.00 64.50 181 ALA A O 1
ATOM 1320 N N . GLY A 1 182 ? -20.807 4.913 14.582 1.00 68.69 182 GLY A N 1
ATOM 1321 C CA . GLY A 1 182 ? -22.031 5.713 14.603 1.00 68.69 182 GLY A CA 1
ATOM 1322 C C . GLY A 1 182 ? -22.731 5.779 13.246 1.00 68.69 182 GLY A C 1
ATOM 1323 O O . GLY A 1 182 ? -23.155 4.761 12.697 1.00 68.69 182 GLY A O 1
ATOM 1324 N N . ALA A 1 183 ? -22.863 6.993 12.702 1.00 61.31 183 ALA A N 1
ATOM 1325 C CA . ALA A 1 183 ? -23.496 7.233 11.404 1.00 61.31 183 ALA A CA 1
ATOM 1326 C C . ALA A 1 183 ? -22.644 6.768 10.204 1.00 61.31 183 ALA A C 1
ATOM 1328 O O . ALA A 1 183 ? -23.167 6.656 9.092 1.00 61.31 183 ALA A O 1
ATOM 1329 N N . PHE A 1 184 ? -21.358 6.471 10.413 1.00 59.84 184 PHE A N 1
ATOM 1330 C CA . PHE A 1 184 ? -20.453 5.968 9.383 1.00 59.84 184 PHE A CA 1
ATOM 1331 C C . PHE A 1 184 ? -20.463 4.435 9.376 1.00 59.84 184 PHE A C 1
ATOM 1333 O O . PHE A 1 184 ? -19.898 3.783 10.252 1.00 59.84 184 PHE A O 1
ATOM 1340 N N . GLY A 1 185 ? -21.139 3.850 8.385 1.00 54.53 185 GLY A N 1
ATOM 1341 C CA . GLY A 1 185 ? -21.410 2.409 8.329 1.00 54.53 185 GLY A CA 1
ATOM 1342 C C . GLY A 1 185 ? -20.272 1.510 7.832 1.00 54.53 185 GLY A C 1
ATOM 1343 O O . GLY A 1 185 ? -20.429 0.301 7.899 1.00 54.53 185 GLY A O 1
ATOM 1344 N N . GLU A 1 186 ? -19.157 2.053 7.340 1.00 65.25 186 GLU A N 1
ATOM 1345 C CA . GLU A 1 186 ? -18.059 1.281 6.728 1.00 65.25 186 GLU A CA 1
ATOM 1346 C C . GLU A 1 186 ? -16.726 2.038 6.887 1.00 65.25 186 GLU A C 1
ATOM 1348 O O . GLU A 1 186 ? -16.139 2.525 5.922 1.00 65.25 186 GLU A O 1
ATOM 1353 N N . VAL A 1 187 ? -16.265 2.208 8.126 1.00 64.44 187 VAL A N 1
ATOM 1354 C CA . VAL A 1 187 ? -14.937 2.770 8.399 1.00 64.44 187 VAL A CA 1
ATOM 1355 C C . VAL A 1 187 ? -13.897 1.672 8.203 1.00 64.44 187 VAL A C 1
ATOM 1357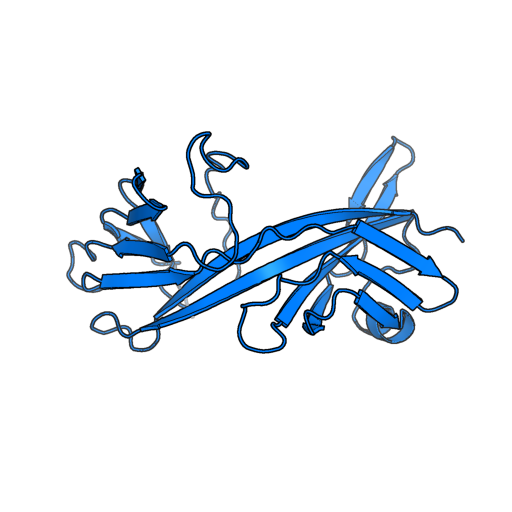 O O . VAL A 1 187 ? -13.921 0.649 8.893 1.00 64.44 187 VAL A O 1
ATOM 1360 N N . GLU A 1 188 ? -12.980 1.891 7.264 1.00 62.47 188 GLU A N 1
ATOM 1361 C CA . GLU A 1 188 ? -11.814 1.036 7.057 1.00 62.47 188 GLU A CA 1
ATOM 1362 C C . GLU A 1 188 ? -10.625 1.600 7.834 1.00 62.47 188 GLU A C 1
ATOM 1364 O O . GLU A 1 188 ? -10.219 2.746 7.641 1.00 62.47 188 GLU A O 1
ATOM 1369 N N . VAL A 1 189 ? -10.045 0.779 8.704 1.00 60.94 189 VAL A N 1
ATOM 1370 C CA . VAL A 1 189 ? -8.747 1.054 9.318 1.00 60.94 189 VAL A CA 1
ATOM 1371 C C . VAL A 1 189 ? -7.731 0.140 8.660 1.00 60.94 189 VAL A C 1
ATOM 1373 O O . VAL A 1 189 ? -7.928 -1.074 8.606 1.00 60.94 189 VAL A O 1
ATOM 1376 N N . ILE A 1 190 ? -6.660 0.738 8.144 1.00 65.25 190 ILE A N 1
ATOM 1377 C CA . ILE A 1 190 ? -5.616 0.047 7.390 1.00 65.25 190 ILE A CA 1
ATOM 1378 C C . ILE A 1 190 ? -4.299 0.211 8.142 1.00 65.25 190 ILE A C 1
ATOM 1380 O O . ILE A 1 190 ? -3.897 1.331 8.460 1.00 65.25 190 ILE A O 1
ATOM 1384 N N . VAL A 1 191 ? -3.617 -0.901 8.408 1.00 65.00 191 VAL A N 1
ATOM 1385 C CA . VAL A 1 191 ? -2.243 -0.904 8.925 1.00 65.00 191 VAL A CA 1
ATOM 1386 C C . VAL A 1 191 ? -1.333 -1.410 7.816 1.00 65.00 191 VAL A C 1
ATOM 1388 O O . VAL A 1 191 ? -1.443 -2.565 7.419 1.00 65.00 191 VAL A O 1
ATOM 1391 N N . GLU A 1 192 ? -0.444 -0.552 7.315 1.00 69.62 192 GLU A N 1
ATOM 1392 C CA . GLU A 1 192 ? 0.458 -0.841 6.193 1.00 69.62 192 GLU A CA 1
ATOM 1393 C C . GLU A 1 192 ? 1.926 -0.866 6.650 1.00 69.62 192 GLU A C 1
ATOM 1395 O O . GLU A 1 192 ? 2.373 0.001 7.402 1.00 69.62 192 GLU A O 1
ATOM 1400 N N . LEU A 1 193 ? 2.704 -1.826 6.142 1.00 68.00 193 LEU A N 1
ATOM 1401 C CA . LEU A 1 193 ? 4.166 -1.787 6.159 1.00 68.00 193 LEU A CA 1
ATOM 1402 C C . LEU A 1 193 ? 4.707 -1.795 4.736 1.00 68.00 193 LEU A C 1
ATOM 1404 O O . LEU A 1 193 ? 4.432 -2.719 3.968 1.00 68.00 193 LEU A O 1
ATOM 1408 N N . ARG A 1 194 ? 5.525 -0.788 4.416 1.00 74.06 194 ARG A N 1
ATOM 1409 C CA . ARG A 1 194 ? 6.072 -0.558 3.078 1.00 74.06 194 ARG A CA 1
ATOM 1410 C C . ARG A 1 194 ? 7.581 -0.793 3.027 1.00 74.06 194 ARG A C 1
ATOM 1412 O O . ARG A 1 194 ? 8.319 -0.322 3.887 1.00 74.06 194 ARG A O 1
ATOM 1419 N N . GLY A 1 195 ? 8.034 -1.483 1.985 1.00 73.19 195 GLY A N 1
ATOM 1420 C CA . GLY A 1 195 ? 9.435 -1.566 1.577 1.00 73.19 195 GLY A CA 1
ATOM 1421 C C . GLY A 1 195 ? 9.644 -0.933 0.201 1.00 73.19 195 GLY A C 1
ATOM 1422 O O . GLY A 1 195 ? 8.736 -0.944 -0.627 1.00 73.19 195 GLY A O 1
ATOM 1423 N N . THR A 1 196 ? 10.845 -0.409 -0.054 1.00 79.00 196 THR A N 1
ATOM 1424 C CA . THR A 1 196 ? 11.188 0.275 -1.314 1.00 79.00 196 THR A CA 1
ATOM 1425 C C . THR A 1 196 ? 12.552 -0.181 -1.822 1.00 79.00 196 THR A C 1
ATOM 1427 O O . THR A 1 196 ? 13.509 -0.244 -1.049 1.00 79.00 196 THR A O 1
ATOM 1430 N N . LEU A 1 197 ? 12.651 -0.456 -3.123 1.00 81.94 197 LEU A N 1
ATOM 1431 C CA . LEU A 1 197 ? 13.896 -0.682 -3.855 1.00 81.94 197 LEU A CA 1
ATOM 1432 C C . LEU A 1 197 ? 13.911 0.124 -5.157 1.00 81.94 197 LEU A C 1
ATOM 1434 O O . LEU A 1 197 ? 12.876 0.513 -5.698 1.00 81.94 197 LEU A O 1
ATOM 1438 N N . TYR A 1 198 ? 15.116 0.344 -5.670 1.00 79.19 198 TYR A N 1
ATOM 1439 C CA . TYR A 1 198 ? 15.357 0.984 -6.956 1.00 79.19 198 TYR A CA 1
ATOM 1440 C C . TYR A 1 198 ? 16.024 -0.026 -7.887 1.00 79.19 198 TYR A C 1
ATOM 1442 O O . TYR A 1 198 ? 17.007 -0.657 -7.500 1.00 79.19 198 TYR A O 1
ATOM 1450 N N . SER A 1 199 ? 15.484 -0.177 -9.094 1.00 78.19 199 SER A N 1
ATOM 1451 C CA . SER A 1 199 ? 16.003 -1.064 -10.134 1.00 78.19 199 SER A CA 1
ATOM 1452 C C . SER A 1 199 ? 16.419 -0.249 -11.353 1.00 78.19 199 SER A C 1
ATOM 1454 O O . SER A 1 199 ? 15.669 0.613 -11.811 1.00 78.19 199 SER A O 1
ATOM 1456 N N . SER A 1 200 ? 17.619 -0.504 -11.871 1.00 74.12 200 SER A N 1
ATOM 1457 C CA . SER A 1 200 ? 18.085 0.084 -13.128 1.00 74.12 200 SER A CA 1
ATOM 1458 C C . SER A 1 200 ? 17.521 -0.689 -14.318 1.00 74.12 200 SER A C 1
ATOM 1460 O O . SER A 1 200 ? 17.693 -1.906 -14.402 1.00 74.12 200 SER A O 1
ATOM 1462 N N . THR A 1 201 ? 16.933 0.017 -15.271 1.00 63.72 201 THR A N 1
ATOM 1463 C CA . THR A 1 201 ? 16.532 -0.509 -16.579 1.00 63.72 201 THR A CA 1
ATOM 1464 C C . THR A 1 201 ? 17.781 -0.577 -17.461 1.00 63.72 201 THR A C 1
ATOM 1466 O O . THR A 1 201 ? 18.271 0.420 -17.983 1.00 63.72 201 THR A O 1
ATOM 1469 N N . SER A 1 202 ? 18.392 -1.756 -17.568 1.00 56.12 202 SER A N 1
ATOM 1470 C CA . SER A 1 202 ? 19.491 -1.949 -18.523 1.00 56.12 202 SER A CA 1
ATOM 1471 C C . SER A 1 202 ? 18.883 -2.244 -19.893 1.00 56.12 202 SER A C 1
ATOM 1473 O O . SER A 1 202 ? 18.241 -3.280 -20.052 1.00 56.12 202 SER A O 1
ATOM 1475 N N . HIS A 1 203 ? 19.055 -1.330 -20.849 1.00 48.28 203 HIS A N 1
ATOM 1476 C CA . HIS A 1 203 ? 18.748 -1.547 -22.267 1.00 48.28 203 HIS A CA 1
ATOM 1477 C C . HIS A 1 203 ? 20.004 -1.931 -23.052 1.00 48.28 203 HIS A C 1
ATOM 1479 O O . HIS A 1 203 ? 21.077 -1.341 -22.781 1.00 48.28 203 HIS A O 1
#